Protein AF-A0A482Y7W5-F1 (afdb_monomer_lite)

Sequence (208 aa):
MMVPTILSDLGVLAVVFAGALAVEAARARYGLRLGGVVAVPMVAVLSLTNAWVLSIYLPGVVVLFVATTLMHRLTLLYGRALLSMTLTMAMGYALVVIALGLVLGTELPVTDFQLYFTALFAGAGAYTLYLTSPADRPATVTLSGALFVIILVGCRTLVTPPARGLYADLTPLHILPVAGVLTAAGLTLTRLERRERPLETHRRELGQ

InterPro domains:
  IPR008338 Capsule biosynthesis protein CapC [PF14102] (20-109)

Organism: NCBI:txid392421

Radius of gyration: 18.83 Å; chains: 1; bounding box: 56×41×49 Å

Secondary structure (DSSP, 8-state):
----TTSS-HHHHHHHHHHHHHHHHHHHHH----S-TTHHHHHHHHHHH-THHHHHHHHHHHHHHHHHHHHHHHH---HHHHHHHHHHHHHHHHHHHHHHHHHTT---SS-HHHHHHHHHHHHHHHHHHHHS-TTTHHHHHHHHHHHHHHHHHHHHHHS---TTSTTSS--GGGHHHHHHHHHHHHHHHHHHHHHHHHHHHHHHHTT-

Structure (mmCIF, N/CA/C/O backbone):
data_AF-A0A482Y7W5-F1
#
_entry.id   AF-A0A482Y7W5-F1
#
loop_
_atom_site.group_PDB
_atom_site.id
_atom_site.type_symbol
_atom_site.label_atom_id
_atom_site.label_alt_id
_atom_site.label_comp_id
_atom_site.label_asym_id
_atom_site.label_entity_id
_atom_site.label_seq_id
_atom_site.pdbx_PDB_ins_code
_atom_site.Cartn_x
_atom_site.Cartn_y
_atom_site.Cartn_z
_atom_site.occupancy
_atom_site.B_iso_or_equiv
_atom_site.auth_seq_id
_atom_site.auth_comp_id
_atom_site.auth_asym_id
_atom_site.auth_atom_id
_atom_site.pdbx_PDB_model_num
ATOM 1 N N . MET A 1 1 ? 12.592 4.216 -30.498 1.00 34.69 1 MET A N 1
ATOM 2 C CA . MET A 1 1 ? 11.726 4.533 -29.342 1.00 34.69 1 MET A CA 1
ATOM 3 C C . MET A 1 1 ? 10.626 3.483 -29.274 1.00 34.69 1 MET A C 1
ATOM 5 O O . MET A 1 1 ? 9.676 3.576 -30.036 1.00 34.69 1 MET A O 1
ATOM 9 N N . MET A 1 2 ? 10.786 2.442 -28.451 1.00 35.81 2 MET A N 1
ATOM 10 C CA . MET A 1 2 ? 9.699 1.494 -28.178 1.00 35.81 2 MET A CA 1
ATOM 11 C C . MET A 1 2 ? 8.857 2.069 -27.042 1.00 35.81 2 MET A C 1
ATOM 13 O O . MET A 1 2 ? 9.347 2.227 -25.927 1.00 35.81 2 MET A O 1
ATOM 17 N N . VAL A 1 3 ? 7.618 2.445 -27.347 1.00 45.12 3 VAL A N 1
ATOM 18 C CA . VAL A 1 3 ? 6.630 2.831 -26.337 1.00 45.12 3 VAL A CA 1
ATOM 19 C C . VAL A 1 3 ? 6.320 1.575 -25.514 1.00 45.12 3 VAL A C 1
ATOM 21 O O . VAL A 1 3 ? 5.920 0.577 -26.113 1.00 45.12 3 VAL A O 1
ATOM 24 N N . PRO A 1 4 ? 6.513 1.568 -24.182 1.00 45.50 4 PRO A N 1
ATOM 25 C CA . PRO A 1 4 ? 6.153 0.418 -23.366 1.00 45.50 4 PRO A CA 1
ATOM 26 C C . PRO A 1 4 ? 4.634 0.220 -23.434 1.00 45.50 4 PRO A C 1
ATOM 28 O O . PRO A 1 4 ? 3.852 1.010 -22.909 1.00 45.50 4 PRO A O 1
ATOM 31 N N . THR A 1 5 ? 4.229 -0.844 -24.123 1.00 54.03 5 THR A N 1
ATOM 32 C CA . THR A 1 5 ? 2.856 -1.258 -24.453 1.00 54.03 5 THR A CA 1
ATOM 33 C C . THR A 1 5 ? 2.128 -1.843 -23.235 1.00 54.03 5 THR A C 1
ATOM 35 O O . THR A 1 5 ? 1.439 -2.845 -23.329 1.00 54.03 5 THR A O 1
ATOM 38 N N . ILE A 1 6 ? 2.314 -1.262 -22.049 1.00 51.66 6 ILE A N 1
ATOM 39 C CA . ILE A 1 6 ? 1.726 -1.777 -20.800 1.00 51.66 6 ILE A CA 1
ATOM 40 C C . ILE A 1 6 ? 0.258 -1.326 -20.679 1.00 51.66 6 ILE A C 1
ATOM 42 O O . ILE A 1 6 ? -0.543 -1.978 -20.016 1.00 51.66 6 ILE A O 1
ATOM 46 N N . LEU A 1 7 ? -0.114 -0.221 -21.341 1.00 51.19 7 LEU A N 1
ATOM 47 C CA . LEU A 1 7 ? -1.426 0.416 -21.180 1.00 51.19 7 LEU A CA 1
ATOM 48 C C . LEU A 1 7 ? -2.478 -0.006 -22.222 1.00 51.19 7 LEU A C 1
ATOM 50 O O . LEU A 1 7 ? -3.662 0.230 -22.005 1.00 51.19 7 LEU A O 1
ATOM 54 N N . SER A 1 8 ? -2.076 -0.620 -23.340 1.00 53.81 8 SER A N 1
ATOM 55 C CA . SER A 1 8 ? -2.992 -1.042 -24.416 1.00 53.81 8 SER A CA 1
ATOM 56 C C . SER A 1 8 ? -3.354 -2.526 -24.375 1.00 53.81 8 SER A C 1
ATOM 58 O O . SER A 1 8 ? -4.070 -3.000 -25.254 1.00 53.81 8 SER A O 1
ATOM 60 N N . ASP A 1 9 ? -2.856 -3.267 -23.385 1.00 68.75 9 ASP A N 1
ATOM 61 C CA . ASP A 1 9 ? -3.100 -4.697 -23.295 1.00 68.75 9 ASP A CA 1
ATOM 62 C C . ASP A 1 9 ? -4.349 -4.965 -22.445 1.00 68.75 9 ASP A C 1
ATOM 64 O O . ASP A 1 9 ? -4.330 -4.898 -21.211 1.00 68.75 9 ASP A O 1
ATOM 68 N N . LEU A 1 10 ? -5.467 -5.244 -23.120 1.00 71.25 10 LEU A N 1
ATOM 69 C CA . LEU A 1 10 ? -6.741 -5.654 -22.512 1.00 71.25 10 LEU A CA 1
ATOM 70 C C . LEU A 1 10 ? -6.553 -6.775 -21.475 1.00 71.25 10 LEU A C 1
ATOM 72 O O . LEU A 1 10 ? -7.318 -6.843 -20.513 1.00 71.25 10 LEU A O 1
ATOM 76 N N . GLY A 1 11 ? -5.517 -7.608 -21.630 1.00 70.50 11 GLY A N 1
ATOM 77 C CA . GLY A 1 11 ? -5.152 -8.645 -20.669 1.00 70.50 11 GLY A CA 1
ATOM 78 C C . GLY A 1 11 ? -4.778 -8.100 -19.286 1.00 70.50 11 GLY A C 1
ATOM 79 O O . GLY A 1 11 ? -5.257 -8.619 -18.278 1.00 70.50 11 GLY A O 1
ATOM 80 N N . VAL A 1 12 ? -3.994 -7.019 -19.207 1.00 68.75 12 VAL A N 1
ATOM 81 C CA . VAL A 1 12 ? -3.632 -6.391 -17.920 1.00 68.75 12 VAL A CA 1
ATOM 82 C C . VAL A 1 12 ? -4.861 -5.797 -17.261 1.00 68.75 12 VAL A C 1
ATOM 84 O O . VAL A 1 12 ? -5.076 -5.994 -16.066 1.00 68.75 12 VAL A O 1
ATOM 87 N N . LEU A 1 13 ? -5.691 -5.102 -18.042 1.00 74.19 13 LEU A N 1
ATOM 88 C CA . LEU A 1 13 ? -6.929 -4.533 -17.527 1.00 74.19 13 LEU A CA 1
ATOM 89 C C . LEU A 1 13 ? -7.838 -5.637 -16.979 1.00 74.19 13 LEU A C 1
ATOM 91 O O . LEU A 1 13 ? -8.355 -5.493 -15.875 1.00 74.19 13 LEU A O 1
ATOM 95 N N . ALA A 1 14 ? -7.976 -6.755 -17.695 1.00 77.50 14 ALA A N 1
ATOM 96 C CA . ALA A 1 14 ? -8.762 -7.899 -17.253 1.00 77.50 14 ALA A CA 1
ATOM 97 C C . ALA A 1 14 ? -8.216 -8.518 -15.958 1.00 77.50 14 ALA A C 1
ATOM 99 O O . ALA A 1 14 ? -8.999 -8.790 -15.052 1.00 77.50 14 ALA A O 1
ATOM 100 N N . VAL A 1 15 ? -6.896 -8.690 -15.820 1.00 75.44 15 VAL A N 1
ATOM 101 C CA . VAL A 1 15 ? -6.284 -9.219 -14.585 1.00 75.44 15 VAL A CA 1
ATOM 102 C C . VAL A 1 15 ? -6.448 -8.257 -13.417 1.00 75.44 15 VAL A C 1
ATOM 104 O O . VAL A 1 15 ? -6.788 -8.683 -12.317 1.00 75.44 15 VAL A O 1
ATOM 107 N N . VAL A 1 16 ? -6.251 -6.959 -13.637 1.00 73.00 16 VAL A N 1
ATOM 108 C CA . VAL A 1 16 ? -6.454 -5.933 -12.609 1.00 73.00 16 VAL A CA 1
ATOM 109 C C . VAL A 1 16 ? -7.915 -5.887 -12.176 1.00 73.00 16 VAL A C 1
ATOM 111 O O . VAL A 1 16 ? -8.195 -5.822 -10.981 1.00 73.00 16 VAL A O 1
ATOM 114 N N . PHE A 1 17 ? -8.848 -5.962 -13.126 1.00 79.69 17 PHE A N 1
ATOM 115 C CA . PHE A 1 17 ? -10.280 -5.949 -12.848 1.00 79.69 17 PHE A CA 1
ATOM 116 C C . PHE A 1 17 ? -10.721 -7.226 -12.130 1.00 79.69 17 PHE A C 1
ATOM 118 O O . PHE A 1 17 ? -11.417 -7.153 -11.123 1.00 79.69 17 PHE A O 1
ATOM 125 N N . ALA A 1 18 ? -10.252 -8.394 -12.575 1.00 77.94 18 ALA A N 1
ATOM 126 C CA . ALA A 1 18 ? -10.466 -9.665 -11.890 1.00 77.94 18 ALA A CA 1
ATOM 127 C C . ALA A 1 18 ? -9.858 -9.654 -10.480 1.00 77.94 18 ALA A C 1
ATOM 129 O O . ALA A 1 18 ? -10.485 -10.119 -9.533 1.00 77.94 18 ALA A O 1
ATOM 130 N N . GLY A 1 19 ? -8.674 -9.062 -10.320 1.00 70.25 19 GLY A N 1
ATOM 131 C CA . GLY A 1 19 ? -8.028 -8.842 -9.033 1.00 70.25 19 GLY A CA 1
ATOM 132 C C . GLY A 1 19 ? -8.863 -7.953 -8.117 1.00 70.25 19 GLY A C 1
ATOM 133 O O . GLY A 1 19 ? -9.086 -8.312 -6.966 1.00 70.25 19 GLY A O 1
ATOM 134 N N . ALA A 1 20 ? -9.389 -6.838 -8.629 1.00 73.31 20 ALA A N 1
ATOM 135 C CA . ALA A 1 20 ? -10.281 -5.945 -7.893 1.00 73.31 20 ALA A CA 1
ATOM 136 C C . ALA A 1 20 ? -11.595 -6.640 -7.491 1.00 73.31 20 ALA A C 1
ATOM 138 O O . ALA A 1 20 ? -12.035 -6.510 -6.349 1.00 73.31 20 ALA A O 1
ATOM 139 N N . LEU A 1 21 ? -12.183 -7.440 -8.387 1.00 79.00 21 LEU A N 1
ATOM 140 C CA . LEU A 1 21 ? -13.350 -8.270 -8.080 1.00 79.00 21 LEU A CA 1
ATOM 141 C C . LEU A 1 21 ? -13.031 -9.321 -7.015 1.00 79.00 21 LEU A C 1
ATOM 143 O O . LEU A 1 21 ? -13.846 -9.545 -6.126 1.00 79.00 21 LEU A O 1
ATOM 147 N N . ALA A 1 22 ? -11.843 -9.925 -7.054 1.00 72.19 22 ALA A N 1
ATOM 148 C CA . ALA A 1 22 ? -11.392 -10.848 -6.022 1.00 72.19 22 ALA A CA 1
ATOM 149 C C . ALA A 1 22 ? -11.221 -10.145 -4.665 1.00 72.19 22 ALA A C 1
ATOM 151 O O . ALA A 1 22 ? -11.583 -10.735 -3.645 1.00 72.19 22 ALA A O 1
ATOM 152 N N . VAL A 1 23 ? -10.757 -8.881 -4.632 1.00 68.69 23 VAL A N 1
ATOM 153 C CA . VAL A 1 23 ? -10.769 -8.083 -3.391 1.00 68.69 23 VAL A CA 1
ATOM 154 C C . VAL A 1 23 ? -12.193 -7.961 -2.868 1.00 68.69 23 VAL A C 1
ATOM 156 O O . VAL A 1 23 ? -12.434 -8.218 -1.691 1.00 68.69 23 VAL A O 1
ATOM 159 N N . GLU A 1 24 ? -13.129 -7.539 -3.719 1.00 74.00 24 GLU A N 1
ATOM 160 C CA . GLU A 1 24 ? -14.490 -7.244 -3.276 1.00 74.00 24 GLU A CA 1
ATOM 161 C C . GLU A 1 24 ? -15.225 -8.523 -2.868 1.00 74.00 24 GLU A C 1
ATOM 163 O O . GLU A 1 24 ? -15.939 -8.526 -1.872 1.00 74.00 24 GLU A O 1
ATOM 168 N N . ALA A 1 25 ? -14.980 -9.640 -3.555 1.00 70.94 25 ALA A N 1
ATOM 169 C CA . ALA A 1 25 ? -15.500 -10.950 -3.182 1.00 70.94 25 ALA A CA 1
ATOM 170 C C . ALA A 1 25 ? -14.945 -11.417 -1.828 1.00 70.94 25 ALA A C 1
ATOM 172 O O . ALA A 1 25 ? -15.711 -11.854 -0.969 1.00 70.94 25 ALA A O 1
ATOM 173 N N . ALA A 1 26 ? -13.636 -11.276 -1.593 1.00 66.62 26 ALA A N 1
ATOM 174 C CA . ALA A 1 26 ? -13.028 -11.596 -0.302 1.00 66.62 26 ALA A CA 1
ATOM 175 C C . ALA A 1 26 ? -13.540 -10.667 0.814 1.00 66.62 26 ALA A C 1
ATOM 177 O O . ALA A 1 26 ? -13.827 -11.119 1.922 1.00 66.62 26 ALA A O 1
ATOM 178 N N . ARG A 1 27 ? -13.731 -9.379 0.513 1.00 68.94 27 ARG A N 1
ATOM 179 C CA . ARG A 1 27 ? -14.338 -8.397 1.417 1.00 68.94 27 ARG A CA 1
ATOM 180 C C . ARG A 1 27 ? -15.784 -8.760 1.761 1.00 68.94 27 ARG A C 1
ATOM 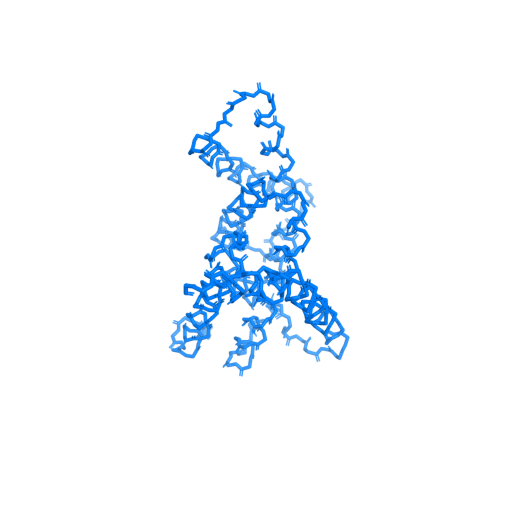182 O O . ARG A 1 27 ? -16.153 -8.708 2.930 1.00 68.94 27 ARG A O 1
ATOM 189 N N . ALA A 1 28 ? -16.588 -9.134 0.768 1.00 65.31 28 ALA A N 1
ATOM 190 C CA . ALA A 1 28 ? -17.983 -9.526 0.946 1.00 65.31 28 ALA A CA 1
ATOM 191 C C . ALA A 1 28 ? -18.119 -10.841 1.727 1.00 65.31 28 ALA A C 1
ATOM 193 O O . ALA A 1 28 ? -19.041 -10.980 2.526 1.00 65.31 28 ALA A O 1
ATOM 194 N N . ARG A 1 29 ? -17.192 -11.786 1.522 1.00 65.81 29 ARG A N 1
ATOM 195 C CA . ARG A 1 29 ? -17.184 -13.096 2.186 1.00 65.81 29 ARG A CA 1
ATOM 196 C C . ARG A 1 29 ? -16.753 -13.012 3.651 1.00 65.81 29 ARG A C 1
ATOM 198 O O . ARG A 1 29 ? -17.443 -13.565 4.493 1.00 65.81 29 ARG A O 1
ATOM 205 N N . TYR A 1 30 ? -15.639 -12.337 3.940 1.00 59.62 30 TYR A N 1
ATOM 206 C CA . TYR A 1 30 ? -14.996 -12.370 5.263 1.00 59.62 30 TYR A CA 1
ATOM 207 C C . TYR A 1 30 ? -15.237 -11.102 6.101 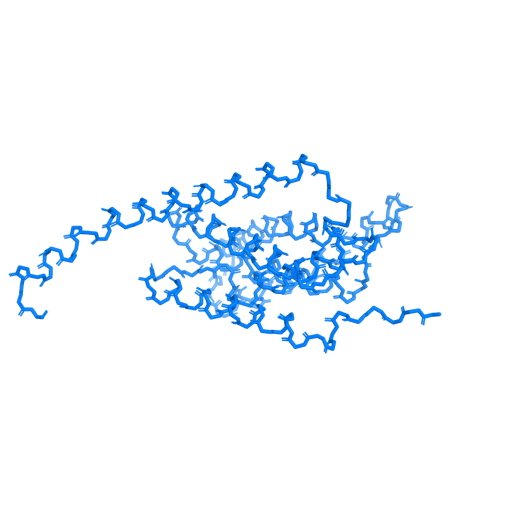1.00 59.62 30 TYR A C 1
ATOM 209 O O . TYR A 1 30 ? -14.721 -10.981 7.208 1.00 59.62 30 TYR A O 1
ATOM 217 N N . GLY A 1 31 ? -15.945 -10.097 5.567 1.00 59.28 31 GLY A N 1
ATOM 218 C CA . GLY A 1 31 ? -16.207 -8.822 6.253 1.00 59.28 31 GLY A CA 1
ATOM 219 C C . GLY A 1 31 ? -14.958 -7.966 6.521 1.00 59.28 31 GLY A C 1
ATOM 220 O O . GLY A 1 31 ? -15.046 -6.908 7.150 1.00 59.28 31 GLY A O 1
ATOM 221 N N . LEU A 1 32 ? -13.788 -8.396 6.039 1.00 60.25 32 LEU A N 1
ATOM 222 C CA . LEU A 1 32 ? -12.512 -7.730 6.262 1.00 60.25 32 LEU A CA 1
ATOM 223 C C . LEU A 1 32 ? -12.381 -6.496 5.366 1.00 60.25 32 LEU A C 1
ATOM 225 O O . LEU A 1 32 ? -12.550 -6.550 4.147 1.00 60.25 32 LEU A O 1
ATOM 229 N N . ARG A 1 33 ? -12.002 -5.367 5.970 1.00 61.84 33 ARG A N 1
ATOM 230 C CA . ARG A 1 33 ? -11.572 -4.167 5.242 1.00 61.84 33 ARG A CA 1
ATOM 231 C C . ARG A 1 33 ? -10.148 -4.388 4.727 1.00 61.84 33 ARG A C 1
ATOM 233 O O . ARG A 1 33 ? -9.185 -3.938 5.337 1.00 61.84 33 ARG A O 1
ATOM 240 N N . LEU A 1 34 ? -10.024 -5.126 3.625 1.00 58.69 34 LEU A N 1
ATOM 241 C CA . LEU A 1 34 ? -8.766 -5.301 2.890 1.00 58.69 34 LEU A CA 1
ATOM 242 C C . LEU A 1 34 ? -8.210 -3.919 2.521 1.00 58.69 34 LEU A C 1
ATOM 244 O O . LEU A 1 34 ? -8.996 -3.049 2.152 1.00 58.69 34 LEU A O 1
ATOM 248 N N . GLY A 1 35 ? -6.900 -3.712 2.706 1.00 53.28 35 GLY A N 1
ATOM 249 C CA . GLY A 1 35 ? -6.190 -2.425 2.832 1.00 53.28 35 GLY A CA 1
ATOM 250 C C . GLY A 1 35 ? -6.311 -1.433 1.664 1.00 53.28 35 GLY A C 1
ATOM 251 O O . GLY A 1 35 ? -5.304 -1.050 1.082 1.00 53.28 35 GLY A O 1
ATOM 252 N N . GLY A 1 36 ? -7.531 -1.005 1.339 1.00 59.41 36 GLY A N 1
ATOM 253 C CA . GLY A 1 36 ? -7.897 -0.239 0.157 1.00 59.41 36 GLY A CA 1
ATOM 254 C C . GLY A 1 36 ? -8.132 -1.151 -1.049 1.00 59.41 36 GLY A C 1
ATOM 255 O O . GLY A 1 36 ? -7.177 -1.622 -1.661 1.00 59.41 36 GLY A O 1
ATOM 256 N N . VAL A 1 37 ? -9.401 -1.334 -1.438 1.00 62.28 37 VAL A N 1
ATOM 257 C CA . VAL A 1 37 ? -9.825 -2.161 -2.593 1.00 62.28 37 VAL A CA 1
ATOM 258 C C . VAL A 1 37 ? -9.083 -1.801 -3.885 1.00 62.28 37 VAL A C 1
ATOM 260 O O . VAL A 1 37 ? -8.780 -2.663 -4.702 1.00 62.28 37 VAL A O 1
ATOM 263 N N . VAL A 1 38 ? -8.723 -0.527 -4.032 1.00 66.69 38 VAL A N 1
ATOM 264 C CA . VAL A 1 38 ? -8.036 0.007 -5.214 1.00 66.69 38 VAL A CA 1
ATOM 265 C C . VAL A 1 38 ? -6.512 0.064 -5.036 1.00 66.69 38 VAL A C 1
ATOM 267 O O . VAL A 1 38 ? -5.777 0.013 -6.018 1.00 66.69 38 VAL A O 1
ATOM 270 N N . ALA A 1 39 ? -6.009 0.132 -3.800 1.00 79.56 39 ALA A N 1
ATOM 271 C CA . ALA A 1 39 ? -4.582 0.322 -3.535 1.00 79.56 39 ALA A CA 1
ATOM 272 C C . ALA A 1 39 ? -3.761 -0.916 -3.920 1.00 79.56 39 ALA A C 1
ATOM 274 O O . ALA A 1 39 ? -2.762 -0.803 -4.623 1.00 79.56 39 ALA A O 1
ATOM 275 N N . VAL A 1 40 ? -4.217 -2.104 -3.521 1.00 81.75 40 VAL A N 1
ATOM 276 C CA . VAL A 1 40 ? -3.531 -3.379 -3.788 1.00 81.75 40 VAL A CA 1
ATOM 277 C C . VAL A 1 40 ? -3.305 -3.640 -5.290 1.00 81.75 40 VAL A C 1
ATOM 279 O O . VAL A 1 40 ? -2.148 -3.832 -5.677 1.00 81.75 40 VAL A O 1
ATOM 282 N N . PRO A 1 41 ? -4.340 -3.615 -6.160 1.00 81.31 41 PRO A N 1
ATOM 283 C CA . PRO A 1 41 ? -4.150 -3.836 -7.595 1.00 81.31 41 PRO A CA 1
ATOM 284 C C . PRO A 1 41 ? -3.258 -2.775 -8.246 1.00 81.31 41 PRO A C 1
ATOM 286 O O . PRO A 1 41 ? -2.412 -3.103 -9.076 1.00 81.31 41 PRO A O 1
ATOM 289 N N . MET A 1 42 ? -3.409 -1.505 -7.863 1.00 85.00 42 MET A N 1
ATOM 290 C CA . MET A 1 42 ? -2.629 -0.422 -8.465 1.00 85.00 42 MET A CA 1
ATOM 291 C C . MET A 1 42 ? -1.158 -0.475 -8.063 1.00 85.00 42 MET A C 1
ATOM 293 O O . MET A 1 42 ? -0.287 -0.328 -8.917 1.00 85.00 42 MET A O 1
ATOM 297 N N . VAL A 1 43 ? -0.858 -0.759 -6.795 1.00 84.94 43 VAL A N 1
ATOM 298 C CA . VAL A 1 43 ? 0.525 -0.931 -6.331 1.00 84.94 43 VAL A CA 1
ATOM 299 C C . VAL A 1 43 ? 1.184 -2.131 -7.015 1.00 84.94 43 VAL A C 1
ATOM 301 O O . VAL A 1 43 ? 2.369 -2.052 -7.331 1.00 84.94 43 VAL A O 1
ATOM 304 N N . ALA A 1 44 ? 0.444 -3.202 -7.324 1.00 84.56 44 ALA A N 1
ATOM 305 C CA . ALA A 1 44 ? 0.965 -4.328 -8.107 1.00 84.56 44 ALA A CA 1
ATOM 306 C C . ALA A 1 44 ? 1.396 -3.904 -9.520 1.00 84.56 44 ALA A C 1
ATOM 308 O O . ALA A 1 44 ? 2.527 -4.175 -9.929 1.00 84.56 44 ALA A O 1
ATOM 309 N N . VAL A 1 45 ? 0.540 -3.176 -10.240 1.00 83.12 45 VAL A N 1
ATOM 310 C CA . VAL A 1 45 ? 0.850 -2.673 -11.590 1.00 83.12 45 VAL A CA 1
ATOM 311 C C . VAL A 1 45 ? 2.016 -1.680 -11.567 1.00 83.12 45 VAL A C 1
ATOM 313 O O . VAL A 1 45 ? 2.933 -1.758 -12.389 1.00 83.12 45 VAL A O 1
ATOM 316 N N . LEU A 1 46 ? 2.026 -0.763 -10.598 1.00 83.62 46 LEU A N 1
ATOM 317 C CA . LEU A 1 46 ? 3.114 0.200 -10.438 1.00 83.62 46 LEU A CA 1
ATOM 318 C C . LEU A 1 46 ? 4.437 -0.498 -10.090 1.00 83.62 46 LEU A C 1
ATOM 320 O O . LEU A 1 46 ? 5.470 -0.132 -10.645 1.00 83.62 46 LEU A O 1
ATOM 324 N N . SER A 1 47 ? 4.402 -1.548 -9.264 1.00 84.62 47 SER A N 1
ATOM 325 C CA . SER A 1 47 ? 5.584 -2.353 -8.923 1.00 84.62 47 SER A CA 1
ATOM 326 C C . SER A 1 47 ? 6.145 -3.102 -10.134 1.00 84.62 47 SER A C 1
ATOM 328 O O . SER A 1 47 ? 7.359 -3.181 -10.306 1.00 84.62 47 SER A O 1
ATOM 330 N N . LEU A 1 48 ? 5.281 -3.603 -11.023 1.00 82.25 48 LEU A N 1
ATOM 331 C CA . LEU A 1 48 ? 5.712 -4.205 -12.290 1.00 82.25 48 LEU A CA 1
ATOM 332 C C . LEU A 1 48 ? 6.3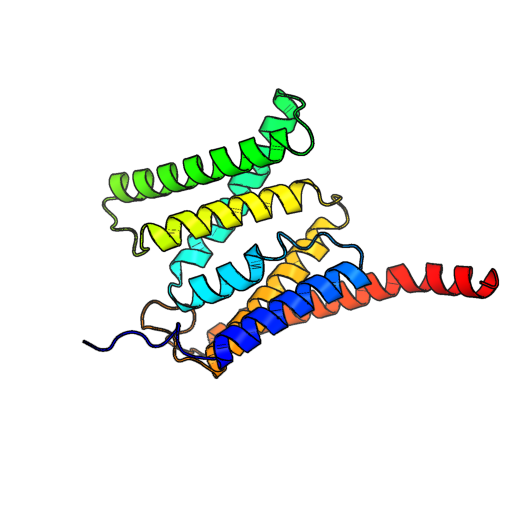74 -3.199 -13.225 1.00 82.25 48 LEU A C 1
ATOM 334 O O . LEU A 1 48 ? 7.242 -3.570 -14.005 1.00 82.25 48 LEU A O 1
ATOM 338 N N . THR A 1 49 ? 5.990 -1.928 -13.141 1.00 81.56 49 THR A N 1
ATOM 339 C CA . THR A 1 49 ? 6.634 -0.867 -13.921 1.00 81.56 49 THR A CA 1
ATOM 340 C C . THR A 1 49 ? 7.960 -0.446 -13.287 1.00 81.56 49 THR A C 1
ATOM 342 O O . THR A 1 49 ? 8.903 -0.090 -13.993 1.00 81.56 49 THR A O 1
ATOM 345 N N . ASN A 1 50 ? 8.035 -0.468 -11.954 1.00 83.12 50 ASN A N 1
ATOM 346 C CA . ASN A 1 50 ? 9.193 -0.014 -11.205 1.00 83.12 50 ASN A CA 1
ATOM 347 C C . ASN A 1 50 ? 9.303 -0.691 -9.829 1.00 83.12 50 ASN A C 1
ATOM 349 O O . ASN A 1 50 ? 8.458 -0.484 -8.959 1.00 83.12 50 ASN A O 1
ATOM 353 N N . ALA A 1 51 ? 10.387 -1.432 -9.597 1.00 86.19 51 ALA A N 1
ATOM 354 C CA . ALA A 1 51 ? 10.633 -2.147 -8.345 1.00 86.19 51 ALA A CA 1
ATOM 355 C C . ALA A 1 51 ? 10.705 -1.226 -7.110 1.00 86.19 51 ALA A C 1
ATOM 357 O O . ALA A 1 51 ? 10.326 -1.629 -6.010 1.00 86.19 51 ALA A O 1
ATOM 358 N N . TRP A 1 52 ? 11.134 0.027 -7.287 1.00 86.25 52 TRP A N 1
ATOM 359 C CA . TRP A 1 52 ? 11.273 0.995 -6.195 1.00 86.25 52 TRP A CA 1
ATOM 360 C C . TRP A 1 52 ? 9.941 1.441 -5.598 1.00 86.25 52 TRP A C 1
ATOM 362 O O . TRP A 1 52 ? 9.903 1.856 -4.441 1.00 86.25 52 TRP A O 1
ATOM 372 N N . VAL A 1 53 ? 8.842 1.299 -6.345 1.00 89.00 53 VAL A N 1
ATOM 373 C CA . VAL A 1 53 ? 7.492 1.581 -5.842 1.00 89.00 53 VAL A CA 1
ATOM 374 C C . VAL A 1 53 ? 7.202 0.753 -4.597 1.00 89.00 53 VAL A C 1
ATOM 376 O O . VAL A 1 53 ? 6.720 1.292 -3.604 1.00 89.00 53 VAL A O 1
ATOM 379 N N . LEU A 1 54 ? 7.541 -0.539 -4.612 1.00 89.44 54 LEU A N 1
ATOM 380 C CA . LEU A 1 54 ? 7.283 -1.420 -3.477 1.00 89.44 54 LEU A CA 1
ATOM 381 C C . LEU A 1 54 ? 8.128 -1.024 -2.258 1.00 89.44 54 LEU A C 1
ATOM 383 O O . LEU A 1 54 ? 7.616 -0.972 -1.137 1.00 89.44 54 LEU A O 1
ATOM 387 N N . SER A 1 55 ? 9.399 -0.689 -2.489 1.00 89.69 55 SER A N 1
ATOM 388 C CA . SER A 1 55 ? 10.340 -0.257 -1.450 1.00 89.69 55 SER A CA 1
ATOM 389 C C . SER A 1 55 ? 9.944 1.059 -0.786 1.00 89.69 55 SER A C 1
ATOM 391 O O . SER A 1 55 ? 10.273 1.262 0.375 1.00 89.69 55 SER A O 1
ATOM 393 N N . ILE A 1 56 ? 9.232 1.942 -1.490 1.00 90.75 56 ILE A N 1
ATOM 394 C CA . ILE A 1 56 ? 8.682 3.187 -0.932 1.00 90.75 56 ILE A CA 1
ATOM 395 C C . ILE A 1 56 ? 7.329 2.916 -0.261 1.00 90.75 56 ILE A C 1
ATOM 397 O O . ILE A 1 56 ? 7.060 3.388 0.841 1.00 90.75 56 ILE A O 1
ATOM 401 N N . TYR A 1 57 ? 6.479 2.103 -0.886 1.00 91.75 57 TYR A N 1
ATOM 402 C CA . TYR A 1 57 ? 5.143 1.794 -0.385 1.00 91.75 57 TYR A CA 1
ATOM 403 C C . TYR A 1 57 ? 5.163 1.145 1.005 1.00 91.75 57 TYR A C 1
ATOM 405 O O . TYR A 1 57 ? 4.458 1.603 1.904 1.00 91.75 57 TYR A O 1
ATOM 413 N N . LEU A 1 58 ? 5.970 0.095 1.200 1.00 92.00 58 LEU A N 1
ATOM 414 C CA . LEU A 1 58 ? 6.011 -0.667 2.455 1.00 92.00 58 LEU A CA 1
ATOM 415 C C . LEU A 1 58 ? 6.347 0.197 3.687 1.00 92.00 58 LEU A C 1
ATOM 417 O O . LEU A 1 58 ? 5.547 0.207 4.628 1.00 92.00 58 LEU A O 1
ATOM 421 N N . PRO A 1 59 ? 7.464 0.952 3.718 1.00 94.06 59 PRO A N 1
ATOM 422 C CA . PRO A 1 59 ? 7.739 1.857 4.827 1.00 94.06 59 PRO A CA 1
ATOM 423 C C . PRO A 1 59 ? 6.726 3.003 4.887 1.00 94.06 59 PRO A C 1
ATOM 425 O O . PRO A 1 59 ? 6.357 3.410 5.986 1.00 94.06 59 PRO A O 1
ATOM 428 N N . GLY A 1 60 ? 6.219 3.482 3.745 1.00 93.69 60 GLY A N 1
ATOM 429 C CA . GLY A 1 60 ? 5.179 4.509 3.694 1.00 93.69 60 GLY A CA 1
ATOM 430 C C . GLY A 1 60 ? 3.919 4.112 4.463 1.00 93.69 60 GLY A C 1
ATOM 431 O O . GLY A 1 60 ? 3.444 4.884 5.293 1.00 93.69 60 GLY A O 1
ATOM 432 N N . VAL A 1 61 ? 3.416 2.887 4.270 1.00 93.06 61 VAL A N 1
ATOM 433 C CA . VAL A 1 61 ? 2.251 2.372 5.013 1.00 93.06 61 VAL A CA 1
ATOM 434 C C . VAL A 1 61 ? 2.524 2.360 6.515 1.00 93.06 61 VAL A C 1
ATOM 436 O O . VAL A 1 61 ? 1.669 2.780 7.292 1.00 93.06 61 VAL A O 1
ATOM 439 N N . VAL A 1 62 ? 3.710 1.916 6.940 1.00 94.56 62 VAL A N 1
ATOM 440 C CA . VAL A 1 62 ? 4.076 1.849 8.365 1.00 94.56 62 VAL A CA 1
ATOM 441 C C . VAL A 1 62 ? 4.160 3.247 8.978 1.00 94.56 62 VAL A C 1
ATOM 443 O O . VAL A 1 62 ? 3.525 3.509 10.001 1.00 94.56 62 VAL A O 1
ATOM 446 N N . VAL A 1 63 ? 4.893 4.162 8.339 1.00 96.62 63 VAL A N 1
ATOM 447 C CA . VAL A 1 63 ? 5.064 5.547 8.803 1.00 96.62 63 VAL A CA 1
ATOM 448 C C . VAL A 1 63 ? 3.716 6.255 8.882 1.00 96.62 63 VAL A C 1
ATOM 450 O O . VAL A 1 63 ? 3.389 6.850 9.909 1.00 96.62 63 VAL A O 1
ATOM 453 N N . LEU A 1 64 ? 2.893 6.146 7.838 1.00 96.56 64 LEU A N 1
ATOM 454 C CA . LEU A 1 64 ? 1.584 6.792 7.786 1.00 96.56 64 LEU A CA 1
ATOM 455 C C . LEU A 1 64 ? 0.584 6.156 8.751 1.00 96.56 64 LEU A C 1
ATOM 457 O O . LEU A 1 64 ? -0.265 6.862 9.292 1.00 96.56 64 LEU A O 1
ATOM 461 N N . PHE A 1 65 ? 0.689 4.856 9.030 1.00 94.62 65 PHE A N 1
ATOM 462 C CA . PHE A 1 65 ? -0.130 4.194 10.044 1.00 94.62 65 PHE A CA 1
ATOM 463 C C . PHE A 1 65 ? 0.194 4.721 11.445 1.00 94.62 65 PHE A C 1
ATOM 465 O O . PHE A 1 65 ? -0.716 5.050 12.212 1.00 94.62 65 PHE A O 1
ATOM 472 N N . VAL A 1 66 ? 1.483 4.855 11.769 1.00 96.19 66 VAL A N 1
ATOM 473 C CA . VAL A 1 66 ? 1.932 5.440 13.040 1.00 96.19 66 VAL A CA 1
ATOM 474 C C . VAL A 1 66 ? 1.505 6.904 13.131 1.00 96.19 66 VAL A C 1
ATOM 476 O O . VAL A 1 66 ? 0.906 7.293 14.132 1.00 96.19 66 VAL A O 1
ATOM 479 N N . ALA A 1 67 ? 1.719 7.692 12.075 1.00 95.31 67 ALA A N 1
ATOM 480 C CA . ALA A 1 67 ? 1.325 9.099 12.022 1.00 95.31 67 ALA A CA 1
ATOM 481 C C . ALA A 1 67 ? -0.194 9.281 12.173 1.00 95.31 67 ALA A C 1
ATOM 483 O O . ALA A 1 67 ? -0.638 10.123 12.948 1.00 95.31 67 ALA A O 1
ATOM 484 N N . THR A 1 68 ? -0.997 8.442 11.513 1.00 94.62 68 THR A N 1
ATOM 485 C CA . THR A 1 68 ? -2.464 8.445 11.641 1.00 94.62 68 THR A CA 1
ATOM 486 C C . THR A 1 68 ? -2.896 8.071 13.054 1.00 94.62 68 THR A C 1
ATOM 488 O O . THR A 1 68 ? -3.763 8.724 13.631 1.00 94.62 68 THR A O 1
ATOM 491 N N . THR A 1 69 ? -2.263 7.056 13.647 1.00 93.44 69 THR A N 1
ATOM 492 C CA . THR A 1 69 ? -2.545 6.635 15.026 1.00 93.44 69 THR A CA 1
ATOM 493 C C . THR A 1 69 ? -2.219 7.748 16.018 1.00 93.44 69 THR A C 1
ATOM 495 O O . THR A 1 69 ? -3.003 8.008 16.931 1.00 93.44 69 THR A O 1
ATOM 498 N N . LEU A 1 70 ? -1.082 8.419 15.836 1.00 94.69 70 LEU A N 1
ATOM 499 C CA . LEU A 1 70 ? -0.669 9.543 16.665 1.00 94.69 70 LEU A CA 1
ATOM 500 C C . LEU A 1 70 ? -1.626 10.723 16.495 1.00 94.69 70 LEU A C 1
ATOM 502 O O . LEU A 1 70 ? -2.123 11.250 17.484 1.00 94.69 70 LEU A O 1
ATOM 506 N N . MET A 1 71 ? -1.945 11.088 15.254 1.00 94.44 71 MET A N 1
ATOM 507 C CA . MET A 1 71 ? -2.851 12.190 14.946 1.00 94.44 71 MET A CA 1
ATOM 508 C C . MET A 1 71 ? -4.223 11.963 15.564 1.00 94.44 71 MET A C 1
ATOM 510 O O . MET A 1 71 ? -4.757 12.853 16.220 1.00 94.44 71 MET A O 1
ATOM 514 N N . HIS A 1 72 ? -4.760 10.753 15.437 1.00 93.31 72 HIS A N 1
ATOM 515 C CA . HIS A 1 72 ? -5.999 10.383 16.096 1.00 93.31 72 HIS A CA 1
ATOM 516 C C . HIS A 1 72 ? -5.920 10.554 17.621 1.00 93.31 72 HIS A C 1
ATOM 518 O O . HIS A 1 72 ? -6.807 11.159 18.215 1.00 93.31 72 HIS A O 1
ATOM 524 N N . ARG A 1 73 ? -4.849 10.064 18.259 1.00 92.12 73 ARG A N 1
ATOM 525 C CA . ARG A 1 73 ? -4.673 10.179 19.716 1.00 92.12 73 ARG A CA 1
ATOM 526 C C . ARG A 1 73 ? -4.528 11.626 20.187 1.00 92.12 73 ARG A C 1
ATOM 528 O O . ARG A 1 73 ? -4.983 11.937 21.279 1.00 92.12 73 ARG A O 1
ATOM 535 N N . LEU A 1 74 ? -3.901 12.485 19.386 1.00 93.06 74 LEU A N 1
ATOM 536 C CA . LEU A 1 74 ? -3.660 13.886 19.738 1.00 93.06 74 LEU A CA 1
ATOM 537 C C . LEU A 1 74 ? -4.864 14.792 19.463 1.00 93.06 74 LEU A C 1
ATOM 539 O O . LEU A 1 74 ? -5.099 15.732 20.212 1.00 93.06 74 LEU A O 1
ATOM 543 N N . THR A 1 75 ? -5.615 14.533 18.392 1.00 91.50 75 THR A N 1
ATOM 544 C CA . THR A 1 75 ? -6.679 15.440 17.920 1.00 91.50 75 THR A CA 1
ATOM 545 C C . THR A 1 75 ? -8.088 14.901 18.118 1.00 91.50 75 THR A C 1
ATOM 547 O O . THR A 1 75 ? -9.046 15.644 17.926 1.00 91.50 75 THR A O 1
ATOM 550 N N . LEU A 1 76 ? -8.235 13.619 18.471 1.00 89.88 76 LEU A N 1
ATOM 551 C CA . LEU A 1 76 ? -9.522 12.923 18.555 1.00 89.88 76 LEU A CA 1
ATOM 552 C C . LEU A 1 76 ? -10.364 13.085 17.277 1.00 89.88 76 LEU A C 1
ATOM 554 O O . LEU A 1 76 ? -11.591 13.078 17.321 1.00 89.88 76 LEU A O 1
ATOM 558 N N . LEU A 1 77 ? -9.715 13.234 16.118 1.00 88.88 77 LEU A N 1
ATOM 559 C CA . LEU A 1 77 ? -10.400 13.249 14.833 1.00 88.88 77 LEU A CA 1
ATOM 560 C C . LEU A 1 77 ? -10.831 11.827 14.465 1.00 88.88 77 LEU A C 1
ATOM 562 O O . LEU A 1 77 ? -10.052 10.872 14.547 1.00 88.88 77 LEU A O 1
ATOM 566 N N . TYR A 1 78 ? -12.079 11.705 14.017 1.00 89.12 78 TYR A N 1
ATOM 567 C CA . TYR A 1 78 ? -12.691 10.441 13.617 1.00 89.12 78 TYR A CA 1
ATOM 568 C C . TYR A 1 78 ? -13.177 10.490 12.170 1.00 89.12 78 TYR A C 1
ATOM 570 O O . TYR A 1 78 ? -13.384 11.551 11.573 1.00 89.12 78 TYR A O 1
ATOM 578 N N . GLY A 1 79 ? -13.394 9.302 11.607 1.00 86.88 79 GLY A N 1
ATOM 579 C CA . GLY A 1 79 ? -14.070 9.139 10.327 1.00 86.88 79 GLY A CA 1
ATOM 580 C C . GLY A 1 79 ? -13.380 9.894 9.190 1.00 86.88 79 GLY A C 1
ATOM 581 O O . GLY A 1 79 ? -12.189 9.699 8.939 1.00 86.88 79 GLY A O 1
ATOM 582 N N . ARG A 1 80 ? -14.142 10.742 8.487 1.00 87.12 80 ARG A N 1
ATOM 583 C CA . ARG A 1 80 ? -13.714 11.396 7.237 1.00 87.12 80 ARG A CA 1
ATOM 584 C C . ARG A 1 80 ? -12.620 12.446 7.430 1.00 87.12 80 ARG A C 1
ATOM 586 O O . ARG A 1 80 ? -11.769 12.570 6.558 1.00 87.12 80 ARG A O 1
ATOM 593 N N . ALA A 1 81 ? -12.615 13.159 8.555 1.00 91.81 81 ALA A N 1
ATOM 594 C CA . ALA A 1 81 ? -11.583 14.159 8.832 1.00 91.81 81 ALA A CA 1
ATOM 595 C C . ALA A 1 81 ? -10.206 13.503 9.021 1.00 91.81 81 ALA A C 1
ATOM 597 O O . ALA A 1 81 ? -9.191 14.002 8.535 1.00 91.81 81 ALA A O 1
ATOM 598 N N . LEU A 1 82 ? -10.183 12.330 9.662 1.00 92.12 82 LEU A N 1
ATOM 599 C CA . LEU A 1 82 ? -8.959 11.550 9.803 1.00 92.12 82 LEU A CA 1
ATOM 600 C C . LEU A 1 82 ? -8.461 11.050 8.438 1.00 92.12 82 LEU A C 1
ATOM 602 O O . LEU A 1 82 ? -7.268 11.126 8.178 1.00 92.12 82 LEU A O 1
ATOM 606 N N . LEU A 1 83 ? -9.365 10.636 7.538 1.00 91.25 83 LEU A N 1
ATOM 607 C CA . LEU A 1 83 ? -8.999 10.223 6.177 1.00 91.25 83 LEU A CA 1
ATOM 608 C C . LEU A 1 83 ? -8.317 11.357 5.399 1.00 91.25 83 LEU A C 1
ATOM 610 O O . LEU A 1 83 ? -7.255 11.135 4.820 1.00 91.25 83 LEU A O 1
ATOM 614 N N . SER A 1 84 ? -8.897 12.564 5.386 1.00 94.06 84 SER A N 1
ATOM 615 C CA . SER A 1 84 ? -8.272 13.699 4.695 1.00 94.06 84 SER A CA 1
ATOM 616 C C . SER A 1 84 ? -6.912 14.033 5.294 1.00 94.06 84 SER A C 1
ATOM 618 O O . SER A 1 84 ? -5.973 14.289 4.550 1.00 94.06 84 SER A O 1
ATOM 620 N N . MET A 1 85 ? -6.776 13.958 6.622 1.00 94.94 85 MET A N 1
ATOM 621 C CA . MET A 1 85 ? -5.502 14.230 7.283 1.00 94.94 85 MET A CA 1
ATOM 622 C C . MET A 1 85 ? -4.441 13.185 6.929 1.00 94.94 85 MET A C 1
ATOM 624 O O . MET A 1 85 ? -3.315 13.551 6.603 1.00 94.94 85 MET A O 1
ATOM 628 N N . THR A 1 86 ? -4.797 11.897 6.913 1.00 94.81 86 THR A N 1
ATOM 629 C CA . THR A 1 86 ? -3.890 10.825 6.485 1.00 94.81 86 THR A CA 1
ATOM 630 C C . THR A 1 86 ? -3.460 10.996 5.028 1.00 94.81 86 THR A C 1
ATOM 632 O O . THR A 1 86 ? -2.290 10.790 4.716 1.00 94.81 86 THR A O 1
ATOM 635 N N . LEU A 1 87 ? -4.363 11.408 4.133 1.00 94.75 87 LEU A N 1
ATOM 636 C CA . LEU A 1 87 ? -4.022 11.672 2.730 1.00 94.75 87 LEU A CA 1
ATOM 637 C C . LEU A 1 87 ? -3.116 12.904 2.579 1.00 94.75 87 LEU A C 1
ATOM 639 O O . LEU A 1 87 ? -2.158 12.865 1.810 1.00 94.75 87 LEU A O 1
ATOM 643 N N . THR A 1 88 ? -3.346 13.965 3.353 1.00 96.38 88 THR A N 1
ATOM 644 C CA . THR A 1 88 ? -2.441 15.124 3.397 1.00 96.38 88 THR A CA 1
ATOM 645 C C . THR A 1 88 ? -1.057 14.725 3.914 1.00 96.38 88 THR A C 1
ATOM 647 O O . THR A 1 88 ? -0.044 15.087 3.320 1.00 96.38 88 THR A O 1
ATOM 650 N N . MET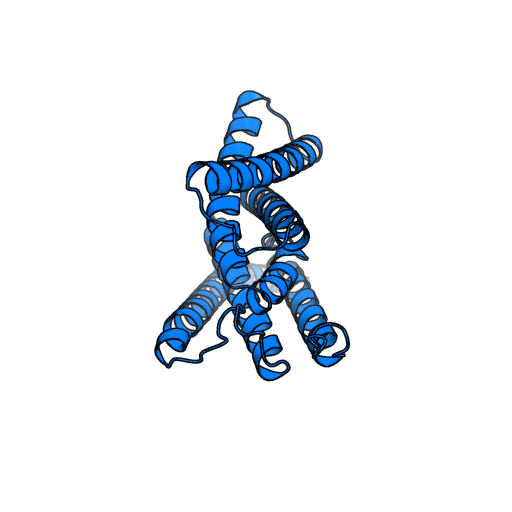 A 1 89 ? -0.990 13.917 4.977 1.00 96.88 89 MET A N 1
ATOM 651 C CA . MET A 1 89 ? 0.272 13.363 5.479 1.00 96.88 89 MET A CA 1
ATOM 652 C C . MET A 1 89 ? 0.962 12.469 4.456 1.00 96.88 89 MET A C 1
ATOM 654 O O . MET A 1 89 ? 2.184 12.476 4.384 1.00 96.88 89 MET A O 1
ATOM 658 N N . ALA A 1 90 ? 0.205 11.723 3.653 1.00 96.75 90 ALA A N 1
ATOM 659 C CA . ALA A 1 90 ? 0.756 10.915 2.577 1.00 96.75 90 ALA A CA 1
ATOM 660 C C . ALA A 1 90 ? 1.469 11.782 1.531 1.00 96.75 90 ALA A C 1
ATOM 662 O O . ALA A 1 90 ? 2.575 11.455 1.111 1.00 96.75 90 ALA A O 1
ATOM 663 N N . MET A 1 91 ? 0.897 12.934 1.177 1.00 96.69 91 MET A N 1
ATOM 664 C CA . MET A 1 91 ? 1.587 13.902 0.317 1.00 96.69 91 MET A CA 1
ATOM 665 C C . MET A 1 91 ? 2.833 14.484 1.000 1.00 96.69 91 MET A C 1
ATOM 667 O O . MET A 1 91 ? 3.877 14.618 0.367 1.00 96.69 91 MET A O 1
ATOM 671 N N . GLY A 1 92 ? 2.769 14.743 2.310 1.00 96.56 92 GLY A N 1
ATOM 672 C CA . GLY A 1 92 ? 3.945 15.112 3.106 1.00 96.56 92 GLY A CA 1
ATOM 673 C C . GLY A 1 92 ? 5.037 14.035 3.094 1.00 96.56 92 GLY A C 1
ATOM 674 O O . GLY A 1 92 ? 6.214 14.351 2.956 1.00 96.56 92 GLY A O 1
ATOM 675 N N . TYR A 1 93 ? 4.659 12.759 3.160 1.00 96.12 93 TYR A N 1
ATOM 676 C CA . TYR A 1 93 ? 5.581 11.633 3.038 1.00 96.12 93 TYR A CA 1
ATOM 677 C C . TYR A 1 93 ? 6.276 11.615 1.670 1.00 96.12 93 TYR A C 1
ATOM 679 O O . TYR A 1 93 ? 7.493 11.452 1.622 1.00 96.12 93 TYR A O 1
ATOM 687 N N . ALA A 1 94 ? 5.551 11.862 0.572 1.00 94.88 94 ALA A N 1
ATOM 688 C CA . ALA A 1 94 ? 6.163 11.987 -0.753 1.00 94.88 94 ALA A CA 1
ATOM 689 C C . ALA A 1 94 ? 7.222 13.103 -0.790 1.00 94.88 94 ALA A C 1
ATOM 691 O O . ALA A 1 94 ? 8.323 12.885 -1.290 1.00 94.88 94 ALA A O 1
ATOM 692 N N . LEU A 1 95 ? 6.927 14.265 -0.195 1.00 94.56 95 LEU A N 1
ATOM 693 C CA . LEU A 1 95 ? 7.885 15.371 -0.089 1.00 94.56 95 LEU A CA 1
ATOM 694 C C . LEU A 1 95 ? 9.126 14.992 0.728 1.00 94.56 95 LEU A C 1
ATOM 696 O O . LEU A 1 95 ? 10.238 15.329 0.332 1.00 94.56 95 LEU A O 1
ATOM 700 N N . VAL A 1 96 ? 8.957 14.262 1.834 1.00 94.56 96 VAL A N 1
ATOM 701 C CA . VAL A 1 96 ? 10.082 13.766 2.642 1.00 94.56 96 VAL A CA 1
ATOM 702 C C . VAL A 1 96 ? 10.948 12.792 1.844 1.00 94.56 96 VAL A C 1
ATOM 704 O O . VAL A 1 96 ? 12.170 12.878 1.918 1.00 94.56 96 VAL A O 1
ATOM 707 N N . VAL A 1 97 ? 10.347 11.901 1.051 1.00 92.69 97 VAL A N 1
ATOM 708 C CA . VAL A 1 97 ? 11.094 10.977 0.181 1.00 92.69 97 VAL A CA 1
ATOM 709 C C . VAL A 1 97 ? 11.910 11.749 -0.859 1.00 92.69 97 VAL A C 1
ATOM 711 O O . VAL A 1 97 ? 13.095 11.465 -1.018 1.00 92.69 97 VAL A O 1
ATOM 714 N N . ILE A 1 98 ? 11.318 12.759 -1.508 1.00 92.19 98 ILE A N 1
ATOM 715 C CA . ILE A 1 98 ? 12.020 13.634 -2.465 1.00 92.19 98 ILE A CA 1
ATOM 716 C C . ILE A 1 98 ? 13.188 14.353 -1.785 1.00 92.19 98 ILE A C 1
ATOM 718 O O . ILE A 1 98 ? 14.313 14.321 -2.283 1.00 92.19 98 ILE A O 1
ATOM 722 N N . ALA A 1 99 ? 12.938 14.968 -0.627 1.00 91.94 99 ALA A N 1
ATOM 723 C CA . ALA A 1 99 ? 13.961 15.681 0.131 1.00 91.94 99 ALA A CA 1
ATOM 724 C C . ALA A 1 99 ? 15.108 14.751 0.553 1.00 91.94 99 ALA A C 1
ATOM 726 O O . ALA A 1 99 ? 16.272 15.130 0.464 1.00 91.94 99 ALA A O 1
ATOM 727 N N . LEU A 1 100 ? 14.795 13.520 0.964 1.00 90.56 100 LEU A N 1
ATOM 728 C CA . LEU A 1 100 ? 15.793 12.523 1.335 1.00 90.56 100 LEU A CA 1
ATOM 729 C C . LEU A 1 100 ? 16.666 12.119 0.139 1.00 90.56 100 LEU A C 1
ATOM 731 O O . LEU A 1 100 ? 17.884 12.048 0.286 1.00 90.56 100 LEU A O 1
ATOM 735 N N . GLY A 1 101 ? 16.068 11.909 -1.039 1.00 88.44 101 GLY A N 1
ATOM 736 C CA . GLY A 1 101 ? 16.812 11.644 -2.276 1.00 88.44 101 GLY A CA 1
ATOM 737 C C . GLY A 1 101 ? 17.787 12.775 -2.612 1.00 88.44 101 GLY A C 1
ATOM 738 O O . GLY A 1 101 ? 18.964 12.518 -2.866 1.00 88.44 101 GLY A O 1
ATOM 739 N N . LEU A 1 102 ? 17.325 14.027 -2.492 1.00 88.50 102 LEU A N 1
ATOM 740 C CA . LEU A 1 1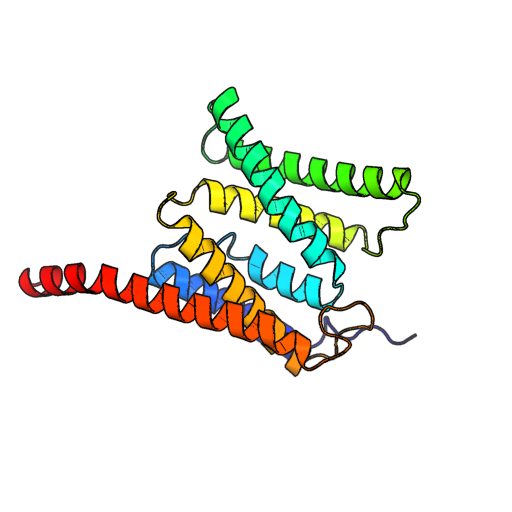02 ? 18.144 15.221 -2.714 1.00 88.50 102 LEU A CA 1
ATOM 741 C C . LEU A 1 102 ? 19.325 15.309 -1.732 1.00 88.50 102 LEU A C 1
ATOM 743 O O . LEU A 1 102 ? 20.452 15.551 -2.153 1.00 88.50 102 LEU A O 1
ATOM 747 N N . VAL A 1 103 ? 19.085 15.083 -0.436 1.00 91.62 103 VAL A N 1
ATOM 748 C CA . VAL A 1 103 ? 20.127 15.131 0.609 1.00 91.62 103 VAL A CA 1
ATOM 749 C C . VAL A 1 103 ? 21.163 14.022 0.426 1.00 91.62 103 VAL A C 1
ATOM 751 O O . VAL A 1 103 ? 22.352 14.249 0.627 1.00 91.62 103 VAL A O 1
ATOM 754 N N . LEU A 1 104 ? 20.725 12.827 0.028 1.00 89.19 104 LEU A N 1
ATOM 755 C CA . LEU A 1 104 ? 21.609 11.691 -0.233 1.00 89.19 104 LEU A CA 1
ATOM 756 C C . LEU A 1 104 ? 22.341 11.797 -1.581 1.00 89.19 104 LEU A C 1
ATOM 758 O O . LEU A 1 104 ? 23.156 10.929 -1.886 1.00 89.19 104 LEU A O 1
ATOM 762 N N . GLY A 1 105 ? 22.045 12.813 -2.402 1.00 85.12 105 GLY A N 1
ATOM 763 C CA . GLY A 1 105 ? 22.588 12.943 -3.756 1.00 85.12 105 GLY A CA 1
ATOM 764 C C . GLY A 1 105 ? 22.194 11.782 -4.673 1.00 85.12 105 GLY A C 1
ATOM 765 O O . GLY A 1 105 ? 22.913 11.472 -5.619 1.00 85.12 105 GLY A O 1
ATOM 766 N N . THR A 1 106 ? 21.079 11.109 -4.374 1.00 82.19 106 THR A N 1
ATOM 767 C CA . THR A 1 106 ? 20.591 9.966 -5.148 1.00 82.19 106 THR A CA 1
ATOM 768 C C . THR A 1 106 ? 19.407 10.399 -5.996 1.00 82.19 106 THR A C 1
ATOM 770 O O . THR A 1 106 ? 18.398 10.888 -5.487 1.00 82.19 106 THR A O 1
ATOM 773 N N . GLU A 1 107 ? 19.515 10.207 -7.309 1.00 78.06 107 GLU A N 1
ATOM 774 C CA . GLU A 1 107 ? 18.354 10.330 -8.182 1.00 78.06 107 GLU A CA 1
ATOM 775 C C . GLU A 1 107 ? 17.384 9.201 -7.839 1.00 78.06 107 GLU A C 1
ATOM 777 O O . GLU A 1 107 ? 17.702 8.022 -8.013 1.00 78.06 107 GLU A O 1
ATOM 782 N N . LEU A 1 108 ? 16.204 9.556 -7.323 1.00 79.25 108 LEU A N 1
ATOM 783 C CA . LEU A 1 108 ? 15.140 8.589 -7.090 1.00 79.25 108 LEU A CA 1
ATOM 784 C C . LEU A 1 108 ? 14.769 7.979 -8.444 1.00 79.25 108 LEU A C 1
ATOM 786 O O . LEU A 1 108 ? 14.298 8.694 -9.329 1.00 79.25 108 LEU A O 1
ATOM 790 N N . PRO A 1 109 ? 14.933 6.663 -8.635 1.00 82.38 109 PRO A N 1
ATOM 791 C CA . PRO A 1 109 ? 14.669 6.023 -9.917 1.00 82.38 109 PRO A CA 1
ATOM 792 C C . PRO A 1 109 ? 13.163 5.793 -10.115 1.00 82.38 109 PRO A C 1
ATOM 794 O O . PRO A 1 109 ? 12.757 4.737 -10.589 1.00 82.38 109 PRO A O 1
ATOM 797 N N . VAL A 1 110 ? 12.326 6.759 -9.729 1.00 83.56 110 VAL A N 1
ATOM 798 C CA . VAL A 1 110 ? 10.859 6.724 -9.709 1.00 83.56 110 VAL A CA 1
ATOM 799 C C . VAL A 1 110 ? 10.344 8.010 -10.334 1.00 83.56 110 VAL A C 1
ATOM 801 O O . VAL A 1 110 ? 10.879 9.078 -10.063 1.00 83.56 110 VAL A O 1
ATOM 804 N N . THR A 1 111 ? 9.321 7.925 -11.183 1.00 87.19 111 THR A N 1
ATOM 805 C CA . THR A 1 111 ? 8.724 9.139 -11.758 1.00 87.19 111 THR A CA 1
ATOM 806 C C . THR A 1 111 ? 7.865 9.865 -10.724 1.00 87.19 111 THR A C 1
ATOM 808 O O . THR A 1 111 ? 7.277 9.228 -9.848 1.00 87.19 111 THR A O 1
ATOM 811 N N . ASP A 1 112 ? 7.712 11.184 -10.864 1.00 87.38 112 ASP A N 1
ATOM 812 C CA . ASP A 1 112 ? 6.876 11.996 -9.962 1.00 87.38 112 ASP A CA 1
ATOM 813 C C . ASP A 1 112 ? 5.440 11.463 -9.871 1.00 87.38 112 ASP A C 1
ATOM 815 O O . ASP A 1 112 ? 4.850 11.380 -8.794 1.00 87.38 112 ASP A O 1
ATOM 819 N N . PHE A 1 113 ? 4.901 11.007 -11.006 1.00 88.38 113 PHE A N 1
ATOM 820 C CA . PHE A 1 113 ? 3.596 10.356 -11.079 1.00 88.38 113 PHE A CA 1
ATOM 821 C C . PHE A 1 113 ? 3.548 9.063 -10.252 1.00 88.38 113 PHE A C 1
ATOM 823 O O . PHE A 1 113 ? 2.633 8.867 -9.453 1.00 88.38 113 PHE A O 1
ATOM 830 N N . GLN A 1 114 ? 4.537 8.176 -10.411 1.00 89.31 114 GLN A N 1
ATOM 831 C CA . GLN A 1 114 ? 4.609 6.933 -9.640 1.00 89.31 114 GLN A CA 1
ATOM 832 C C . GLN A 1 114 ? 4.714 7.223 -8.144 1.00 89.31 114 GLN A C 1
ATOM 834 O O . GLN A 1 114 ? 4.019 6.586 -7.354 1.00 89.31 114 GLN A O 1
ATOM 839 N N . LEU A 1 115 ? 5.535 8.198 -7.752 1.00 92.25 115 LEU A N 1
ATOM 840 C CA . LEU A 1 115 ? 5.713 8.569 -6.355 1.00 92.25 115 LEU A CA 1
ATOM 841 C C . LEU A 1 115 ? 4.421 9.123 -5.743 1.00 92.25 115 LEU A C 1
ATOM 843 O O . LEU A 1 115 ? 4.036 8.698 -4.653 1.00 92.25 115 LEU A O 1
ATOM 847 N N . TYR A 1 116 ? 3.720 9.998 -6.468 1.00 92.88 116 TYR A N 1
ATOM 848 C CA . TYR A 1 116 ? 2.434 10.553 -6.049 1.00 92.88 116 TYR A CA 1
ATOM 849 C C . TYR A 1 116 ? 1.415 9.452 -5.727 1.00 92.88 116 TYR A C 1
ATOM 851 O O . TYR A 1 116 ? 0.877 9.400 -4.618 1.00 92.88 116 TYR A O 1
ATOM 859 N N . PHE A 1 117 ? 1.190 8.523 -6.663 1.00 92.69 117 PHE A N 1
ATOM 860 C CA . PHE A 1 117 ? 0.236 7.430 -6.458 1.00 92.69 117 PHE A CA 1
ATOM 861 C C . PHE A 1 117 ? 0.701 6.444 -5.388 1.00 92.69 117 PHE A C 1
ATOM 863 O O . PHE A 1 117 ? -0.111 5.982 -4.590 1.00 92.69 117 PHE A O 1
ATOM 870 N N . THR A 1 118 ? 2.000 6.157 -5.318 1.00 93.19 118 THR A N 1
ATOM 871 C CA . THR A 1 118 ? 2.568 5.276 -4.288 1.00 93.19 118 THR A CA 1
ATOM 872 C C . THR A 1 118 ? 2.300 5.824 -2.892 1.00 93.19 118 THR A C 1
ATOM 874 O O . THR A 1 118 ? 1.816 5.096 -2.025 1.00 93.19 118 THR A O 1
ATOM 877 N N . ALA A 1 119 ? 2.551 7.116 -2.684 1.00 94.88 119 ALA A N 1
ATOM 878 C CA . ALA A 1 119 ? 2.276 7.775 -1.419 1.00 94.88 119 ALA A CA 1
ATOM 879 C C . ALA A 1 119 ? 0.771 7.802 -1.117 1.00 94.88 119 ALA A C 1
ATOM 881 O O . ALA A 1 119 ? 0.359 7.425 -0.020 1.00 94.88 119 ALA A O 1
ATOM 882 N N . LEU A 1 120 ? -0.062 8.159 -2.101 1.00 94.19 120 LEU A N 1
ATOM 883 C CA . LEU A 1 120 ? -1.520 8.179 -1.958 1.00 94.19 120 LEU A CA 1
ATOM 884 C C . LEU A 1 120 ? -2.072 6.813 -1.518 1.00 94.19 120 LEU A C 1
ATOM 886 O O . LEU A 1 120 ? -2.846 6.729 -0.560 1.00 94.19 120 LEU A O 1
ATOM 890 N N . PHE A 1 121 ? -1.644 5.734 -2.179 1.00 93.44 121 PHE A N 1
ATOM 891 C CA . PHE A 1 121 ? -2.050 4.374 -1.837 1.00 93.44 121 PHE A CA 1
ATOM 892 C C . PHE A 1 121 ? -1.484 3.918 -0.496 1.00 93.44 121 PHE A C 1
ATOM 894 O O . PHE A 1 121 ? -2.197 3.248 0.248 1.00 93.44 121 PHE A O 1
ATOM 901 N N . ALA A 1 122 ? -0.260 4.319 -0.140 1.00 93.38 122 ALA A N 1
ATOM 902 C CA . ALA A 1 122 ? 0.290 4.054 1.186 1.00 93.38 122 ALA A CA 1
ATOM 903 C C . ALA A 1 122 ? -0.558 4.711 2.288 1.00 93.38 122 ALA A C 1
ATOM 905 O O . ALA A 1 122 ? -0.863 4.071 3.294 1.00 93.38 122 ALA A O 1
ATOM 906 N N . GLY A 1 123 ? -1.021 5.948 2.075 1.00 93.50 123 GLY A N 1
ATOM 907 C CA . GLY A 1 123 ? -1.935 6.644 2.985 1.00 93.50 123 GLY A CA 1
ATOM 908 C C . GLY A 1 123 ? -3.299 5.967 3.097 1.00 93.50 123 GLY A C 1
ATOM 909 O O . GLY A 1 123 ? -3.787 5.726 4.203 1.00 93.50 123 GLY A O 1
ATOM 910 N N . ALA A 1 124 ? -3.902 5.596 1.966 1.00 91.88 124 ALA A N 1
ATOM 911 C CA . ALA A 1 124 ? -5.171 4.870 1.950 1.00 91.88 124 ALA A CA 1
ATOM 912 C C . ALA A 1 124 ? -5.062 3.493 2.638 1.00 91.88 124 ALA A C 1
ATOM 914 O O . ALA A 1 124 ? -5.939 3.110 3.421 1.00 91.88 124 ALA A O 1
ATOM 915 N N . GLY A 1 125 ? -3.965 2.770 2.395 1.00 89.88 125 GLY A N 1
ATOM 916 C CA . GLY A 1 125 ? -3.657 1.494 3.035 1.00 89.88 125 GLY A CA 1
ATOM 917 C C . GLY A 1 125 ? -3.458 1.642 4.543 1.00 89.88 125 GLY A C 1
ATOM 918 O O . GLY A 1 125 ? -4.069 0.906 5.319 1.00 89.88 125 GLY A O 1
ATOM 919 N N . ALA A 1 126 ? -2.692 2.648 4.971 1.00 92.06 126 ALA A N 1
ATOM 920 C CA . ALA A 1 126 ? -2.471 2.971 6.378 1.00 92.06 126 ALA A CA 1
ATOM 921 C C . ALA A 1 126 ? -3.777 3.298 7.116 1.00 92.06 126 ALA A C 1
ATOM 923 O O . ALA A 1 126 ? -4.035 2.753 8.190 1.00 92.06 126 ALA A O 1
ATOM 924 N N . TYR A 1 127 ? -4.631 4.137 6.526 1.00 90.94 127 TYR A N 1
ATOM 925 C CA . TYR A 1 127 ? -5.935 4.473 7.097 1.00 90.94 127 TYR A CA 1
ATOM 926 C C . TYR A 1 127 ? -6.847 3.241 7.205 1.00 90.94 127 TYR A C 1
ATOM 928 O O . TYR A 1 127 ? -7.517 3.032 8.219 1.00 90.94 127 TYR A O 1
ATOM 936 N N . THR A 1 128 ? -6.837 2.376 6.189 1.00 88.88 128 THR A N 1
ATOM 937 C CA . THR A 1 128 ? -7.631 1.141 6.206 1.00 88.88 128 THR A CA 1
ATOM 938 C C . THR A 1 128 ? -7.141 0.170 7.284 1.00 88.88 128 THR A C 1
ATOM 940 O O . THR A 1 128 ? -7.948 -0.398 8.025 1.00 88.88 128 THR A O 1
ATOM 943 N N . LEU A 1 129 ? -5.823 0.021 7.436 1.00 88.19 129 LEU A N 1
ATOM 944 C CA . LEU A 1 129 ? -5.226 -0.797 8.492 1.00 88.19 129 LEU A CA 1
ATOM 945 C C . LEU A 1 129 ? -5.522 -0.230 9.888 1.00 88.19 129 LEU A C 1
ATOM 947 O O . LEU A 1 129 ? -5.773 -0.988 10.826 1.00 88.19 129 LEU A O 1
ATOM 951 N N . TYR A 1 130 ? -5.544 1.098 10.021 1.00 89.94 130 TYR A N 1
ATOM 952 C CA . TYR A 1 130 ? -5.912 1.792 11.253 1.00 89.94 130 TYR A CA 1
ATOM 953 C C . TYR A 1 130 ? -7.357 1.492 11.675 1.00 89.94 130 TYR A C 1
ATOM 955 O O . TYR A 1 130 ? -7.594 1.155 12.836 1.00 89.94 130 TYR A O 1
ATOM 963 N N . LEU A 1 131 ? -8.299 1.518 10.727 1.00 87.81 131 LEU A N 1
ATOM 964 C CA . LEU A 1 131 ? -9.704 1.165 10.958 1.00 87.81 131 LEU A CA 1
ATOM 965 C C . LEU A 1 131 ? -9.937 -0.326 11.237 1.00 87.81 131 LEU A C 1
ATOM 967 O O . LEU A 1 131 ? -11.011 -0.699 11.705 1.00 87.81 131 LEU A O 1
ATOM 971 N N . THR A 1 132 ? -8.970 -1.180 10.909 1.00 85.94 132 THR A N 1
ATOM 972 C CA . THR A 1 132 ? -9.080 -2.624 11.114 1.00 85.94 132 THR A CA 1
ATOM 973 C C . THR A 1 132 ? -8.832 -2.965 12.581 1.00 85.94 132 THR A C 1
ATOM 975 O O . THR A 1 132 ? -7.886 -2.460 13.205 1.00 85.94 132 THR A O 1
ATOM 978 N N . SER A 1 133 ? -9.670 -3.854 13.124 1.00 84.69 133 SER A N 1
ATOM 979 C CA . SER A 1 133 ? -9.537 -4.344 14.495 1.00 84.69 133 SER A CA 1
ATOM 980 C C . SER A 1 133 ? -8.135 -4.949 14.705 1.00 84.69 133 SER A C 1
ATOM 982 O O . SER A 1 133 ? -7.613 -5.604 13.798 1.00 84.69 133 SER A O 1
ATOM 984 N N . PRO A 1 134 ? -7.488 -4.768 15.871 1.00 84.62 134 PRO A N 1
ATOM 985 C CA . PRO A 1 134 ? -6.146 -5.306 16.099 1.00 84.62 134 PRO A CA 1
ATOM 986 C C . PRO A 1 134 ? -6.029 -6.820 15.881 1.00 84.62 134 PRO A C 1
ATOM 988 O O . PRO A 1 134 ? -4.977 -7.286 15.450 1.00 84.62 134 PRO A O 1
ATOM 991 N N . ALA A 1 135 ? -7.107 -7.569 16.138 1.00 80.69 135 ALA A N 1
ATOM 992 C CA . ALA A 1 135 ? -7.163 -9.013 15.930 1.00 80.69 135 ALA A CA 1
ATOM 993 C C . ALA A 1 135 ? -7.162 -9.400 14.440 1.00 80.69 135 ALA A C 1
ATOM 995 O O . ALA A 1 135 ? -6.597 -10.432 14.082 1.00 80.69 135 ALA A O 1
ATOM 996 N N . ASP A 1 136 ? -7.737 -8.554 13.581 1.00 80.50 136 ASP A N 1
ATOM 997 C CA . ASP A 1 136 ? -7.905 -8.835 12.152 1.00 80.50 136 ASP A CA 1
ATOM 998 C C . ASP A 1 136 ? -6.791 -8.232 11.285 1.00 80.50 136 ASP A C 1
ATOM 1000 O O . ASP A 1 136 ? -6.581 -8.666 10.155 1.00 80.50 136 ASP A O 1
ATOM 1004 N N . ARG A 1 137 ? -6.014 -7.273 11.812 1.00 84.38 137 ARG A N 1
ATOM 1005 C CA . ARG A 1 137 ? -4.860 -6.663 11.122 1.00 84.38 137 ARG A CA 1
ATOM 1006 C C . ARG A 1 137 ? -3.912 -7.665 10.458 1.00 84.38 137 ARG A C 1
ATOM 1008 O O . ARG A 1 137 ? -3.611 -7.448 9.284 1.00 84.38 137 ARG A O 1
ATOM 1015 N N . PRO A 1 138 ? -3.428 -8.733 11.129 1.00 80.81 138 PRO A N 1
ATOM 1016 C CA . PRO A 1 138 ? -2.522 -9.672 10.477 1.00 80.81 138 PRO A CA 1
ATOM 1017 C C . PRO A 1 138 ? -3.194 -10.367 9.290 1.00 80.81 138 PRO A C 1
ATOM 1019 O O . PRO A 1 138 ? -2.590 -10.446 8.227 1.00 80.81 138 PRO A O 1
ATOM 1022 N N . ALA A 1 139 ? -4.459 -10.779 9.421 1.00 77.06 139 ALA A N 1
ATOM 1023 C CA . ALA A 1 139 ? -5.205 -11.390 8.323 1.00 77.06 139 ALA A CA 1
ATOM 1024 C C . ALA A 1 139 ? -5.391 -10.412 7.154 1.00 77.06 139 ALA A C 1
ATOM 1026 O O . ALA A 1 139 ? -5.139 -10.772 6.007 1.00 77.06 139 ALA A O 1
ATOM 1027 N N . THR A 1 140 ? -5.743 -9.158 7.443 1.00 81.06 140 THR A N 1
ATOM 1028 C CA . THR A 1 140 ? -5.870 -8.098 6.437 1.00 81.06 140 THR A CA 1
ATOM 1029 C C . THR A 1 140 ? -4.566 -7.877 5.673 1.00 81.06 140 THR A C 1
ATOM 1031 O O . THR A 1 140 ? -4.587 -7.813 4.443 1.00 81.06 140 THR A O 1
ATOM 1034 N N . VAL A 1 141 ? -3.427 -7.786 6.368 1.00 83.00 141 VAL A N 1
ATOM 1035 C CA . VAL A 1 141 ? -2.111 -7.598 5.736 1.00 83.00 141 VAL A CA 1
ATOM 1036 C C . VAL A 1 141 ? -1.731 -8.816 4.895 1.00 83.00 141 VAL A C 1
ATOM 1038 O O . VAL A 1 141 ? -1.341 -8.653 3.741 1.00 83.00 141 VAL A O 1
ATOM 1041 N N . THR A 1 142 ? -1.892 -10.030 5.427 1.00 82.38 142 THR A N 1
ATOM 1042 C CA . THR A 1 142 ? -1.543 -11.264 4.711 1.00 82.38 142 THR A CA 1
ATOM 1043 C C . THR A 1 142 ? -2.399 -11.464 3.460 1.00 82.38 142 THR A C 1
ATOM 1045 O O . THR A 1 142 ? -1.856 -11.752 2.396 1.00 82.38 142 THR A O 1
ATOM 1048 N N . LEU A 1 143 ? -3.715 -11.252 3.546 1.00 78.00 143 LEU A N 1
ATOM 1049 C CA . LEU A 1 143 ? -4.621 -11.366 2.400 1.00 78.00 143 LEU A CA 1
ATOM 1050 C C . LEU A 1 143 ? -4.345 -10.293 1.344 1.00 78.00 143 LEU A C 1
ATOM 1052 O O . LEU A 1 143 ? -4.300 -10.604 0.155 1.00 78.00 143 LEU A O 1
ATOM 1056 N N . SER A 1 144 ? -4.096 -9.048 1.767 1.00 81.50 144 SER A N 1
ATOM 1057 C CA . SER A 1 144 ? -3.727 -7.963 0.847 1.00 81.50 144 SER A CA 1
ATOM 1058 C C . SER A 1 144 ? -2.400 -8.268 0.141 1.00 81.50 144 SER A C 1
ATOM 1060 O O . SER A 1 144 ? -2.280 -8.050 -1.062 1.00 81.50 144 SER A O 1
ATOM 1062 N N . GLY A 1 145 ? -1.421 -8.824 0.865 1.00 82.00 145 GLY A N 1
ATOM 1063 C CA . GLY A 1 145 ? -0.140 -9.260 0.309 1.00 82.00 145 GLY A CA 1
ATOM 1064 C C . GLY A 1 145 ? -0.281 -10.412 -0.686 1.00 82.00 145 GLY A C 1
ATOM 1065 O O . GLY A 1 145 ? 0.308 -10.368 -1.762 1.00 82.00 145 GLY A O 1
ATOM 1066 N N . ALA A 1 146 ? -1.094 -11.424 -0.381 1.00 79.38 146 ALA A N 1
ATOM 1067 C CA . ALA A 1 146 ? -1.326 -12.521 -1.317 1.00 79.38 146 ALA A CA 1
ATOM 1068 C C . ALA A 1 146 ? -2.049 -12.077 -2.573 1.00 79.38 146 ALA A C 1
ATOM 1070 O O . ALA A 1 146 ? -1.674 -12.495 -3.664 1.00 79.38 146 ALA A O 1
ATOM 1071 N N . LEU A 1 147 ? -3.021 -11.182 -2.447 1.00 77.88 147 LEU A N 1
ATOM 1072 C CA . LEU A 1 147 ? -3.669 -10.635 -3.620 1.00 77.88 147 LEU A CA 1
ATOM 1073 C C . LEU A 1 147 ? -2.712 -9.779 -4.459 1.00 77.88 147 LEU A C 1
ATOM 1075 O O . LEU A 1 147 ? -2.703 -9.916 -5.679 1.00 77.88 147 LEU A O 1
ATOM 1079 N N . PHE A 1 148 ? -1.871 -8.956 -3.823 1.00 84.25 148 PHE A N 1
ATOM 1080 C CA . PHE A 1 148 ? -0.794 -8.244 -4.514 1.00 84.25 148 PHE A CA 1
ATOM 1081 C C . PHE A 1 148 ? 0.069 -9.217 -5.324 1.00 84.25 148 PHE A C 1
ATOM 1083 O O . PHE A 1 148 ? 0.293 -8.989 -6.508 1.00 84.25 148 PHE A O 1
ATOM 1090 N N . VAL A 1 149 ? 0.490 -10.331 -4.717 1.00 82.88 149 VAL A N 1
ATOM 1091 C CA . VAL A 1 149 ? 1.294 -11.362 -5.385 1.00 82.88 149 VAL A CA 1
ATOM 1092 C C . VAL A 1 149 ? 0.534 -12.021 -6.538 1.00 82.88 149 VAL A C 1
ATOM 1094 O O . VAL A 1 149 ? 1.102 -12.163 -7.615 1.00 82.88 149 VAL A O 1
ATOM 1097 N N . ILE A 1 150 ? -0.739 -12.382 -6.357 1.00 81.56 150 ILE A N 1
ATOM 1098 C CA . ILE A 1 150 ? -1.567 -12.998 -7.408 1.00 81.56 150 ILE A CA 1
ATOM 1099 C C . ILE A 1 150 ? -1.698 -12.062 -8.612 1.00 81.56 150 ILE A C 1
ATOM 1101 O O . ILE A 1 150 ? -1.461 -12.482 -9.742 1.00 81.56 150 ILE A O 1
ATOM 1105 N N . ILE A 1 151 ? -2.040 -10.794 -8.375 1.00 79.88 151 ILE A N 1
ATOM 1106 C CA . ILE A 1 151 ? -2.192 -9.792 -9.437 1.00 79.88 151 ILE A CA 1
ATOM 1107 C C . ILE A 1 151 ? -0.852 -9.551 -10.121 1.00 79.88 151 ILE A C 1
ATOM 1109 O O . ILE A 1 151 ? -0.779 -9.497 -11.344 1.00 79.88 151 ILE A O 1
ATOM 1113 N N . LEU A 1 152 ? 0.221 -9.437 -9.344 1.00 81.69 152 LEU A N 1
ATOM 1114 C CA . LEU A 1 152 ? 1.548 -9.181 -9.871 1.00 81.69 152 LEU A CA 1
ATOM 1115 C C . LEU A 1 152 ? 2.053 -10.344 -10.740 1.00 81.69 152 LEU A C 1
ATOM 1117 O O . LEU A 1 152 ? 2.552 -10.105 -11.837 1.00 81.69 152 LEU A O 1
ATOM 1121 N N . VAL A 1 153 ? 1.876 -11.592 -10.300 1.00 80.62 153 VAL A N 1
ATOM 1122 C CA . VAL A 1 153 ? 2.219 -12.782 -11.093 1.00 80.62 153 VAL A CA 1
ATOM 1123 C C . VAL A 1 153 ? 1.329 -12.880 -12.334 1.00 80.62 153 VAL A C 1
ATOM 1125 O O . VAL A 1 153 ? 1.846 -13.102 -13.424 1.00 80.62 153 VAL A O 1
ATOM 1128 N N . GLY A 1 154 ? 0.019 -12.651 -12.201 1.00 78.94 154 GLY A N 1
ATOM 1129 C CA . GLY A 1 154 ? -0.919 -12.685 -13.327 1.00 78.94 154 GLY A CA 1
ATOM 1130 C C . GLY A 1 154 ? -0.638 -11.613 -14.384 1.00 78.94 154 GLY A C 1
ATOM 1131 O O . GLY A 1 154 ? -0.706 -11.880 -15.577 1.00 78.94 154 GLY A O 1
ATOM 1132 N N . CYS A 1 155 ? -0.258 -10.404 -13.976 1.00 75.75 155 CYS A N 1
ATOM 1133 C CA . CYS A 1 155 ? 0.155 -9.365 -14.915 1.00 75.75 155 CYS A CA 1
ATOM 1134 C C . CYS A 1 155 ? 1.530 -9.677 -15.532 1.00 75.75 155 CYS A C 1
ATOM 1136 O O . CYS A 1 155 ? 1.738 -9.408 -16.712 1.00 75.75 155 CYS A O 1
ATOM 1138 N N . ARG A 1 156 ? 2.457 -10.288 -14.778 1.00 75.62 156 ARG A N 1
ATOM 1139 C CA . ARG A 1 156 ? 3.790 -10.685 -15.268 1.00 75.62 156 ARG A CA 1
ATOM 1140 C C . ARG A 1 156 ? 3.747 -11.773 -16.344 1.00 75.62 156 ARG A C 1
ATOM 1142 O O . ARG A 1 156 ? 4.647 -11.810 -17.185 1.00 75.62 156 ARG A O 1
ATOM 1149 N N . THR A 1 157 ? 2.768 -12.677 -16.300 1.00 75.12 157 THR A N 1
ATOM 1150 C CA . THR A 1 157 ? 2.600 -13.724 -17.324 1.00 75.12 157 THR A CA 1
ATOM 1151 C C . THR A 1 157 ? 2.028 -13.179 -18.627 1.00 75.12 157 THR A C 1
ATOM 1153 O O . THR A 1 157 ? 2.285 -13.759 -19.678 1.00 75.12 157 THR A O 1
ATOM 1156 N N . LEU A 1 158 ? 1.279 -12.075 -18.571 1.00 72.00 158 LEU A N 1
ATOM 1157 C CA . LEU A 1 158 ? 0.686 -11.435 -19.745 1.00 72.00 158 LEU A CA 1
ATOM 1158 C C . LEU A 1 158 ? 1.597 -10.365 -20.352 1.00 72.00 158 LEU A C 1
ATOM 1160 O O . LEU A 1 158 ? 1.647 -10.226 -21.568 1.00 72.00 158 LEU A O 1
ATOM 1164 N N . VAL A 1 159 ? 2.349 -9.640 -19.519 1.00 69.00 159 VAL A N 1
ATOM 1165 C CA . VAL A 1 159 ? 3.188 -8.519 -19.952 1.00 69.00 159 VAL A CA 1
ATOM 1166 C C . VAL A 1 159 ? 4.633 -8.711 -19.531 1.00 69.00 159 VAL A C 1
ATOM 1168 O O . VAL A 1 159 ? 4.947 -9.042 -18.386 1.00 69.00 159 VAL A O 1
ATOM 1171 N N . THR A 1 160 ? 5.537 -8.437 -20.472 1.00 69.94 160 THR A N 1
ATOM 1172 C CA . THR A 1 160 ? 6.968 -8.373 -20.178 1.00 69.94 160 THR A CA 1
ATOM 1173 C C . THR A 1 160 ? 7.256 -7.063 -19.442 1.00 69.94 160 THR A C 1
ATOM 1175 O O . THR A 1 160 ? 7.050 -5.991 -20.017 1.00 69.94 160 THR A O 1
ATOM 1178 N N . PRO A 1 161 ? 7.690 -7.110 -18.172 1.00 69.62 161 PRO A N 1
ATOM 1179 C CA . PRO A 1 161 ? 7.964 -5.910 -17.408 1.00 69.62 161 PRO A CA 1
ATOM 1180 C C . PRO A 1 161 ? 9.172 -5.179 -18.010 1.00 69.62 161 PRO A C 1
ATOM 1182 O O . PRO A 1 161 ? 10.087 -5.816 -18.543 1.00 69.62 161 PRO A O 1
ATOM 1185 N N . PRO A 1 162 ? 9.200 -3.840 -17.929 1.00 69.12 162 PRO A N 1
ATOM 1186 C CA . PRO A 1 162 ? 10.367 -3.059 -18.316 1.00 69.12 162 PRO A CA 1
ATOM 1187 C C . PRO A 1 162 ? 11.578 -3.430 -17.446 1.00 69.12 162 PRO A C 1
ATOM 1189 O O . PRO A 1 162 ? 11.420 -3.942 -16.342 1.00 69.12 162 PRO A O 1
ATOM 1192 N N . ALA A 1 163 ? 12.794 -3.098 -17.892 1.00 68.88 163 ALA A N 1
ATOM 1193 C CA . ALA A 1 163 ? 14.042 -3.455 -17.199 1.00 68.88 163 ALA A CA 1
ATOM 1194 C C . ALA A 1 163 ? 14.138 -2.970 -15.733 1.00 68.88 163 ALA A C 1
ATOM 1196 O O . ALA A 1 163 ? 14.920 -3.500 -14.955 1.00 68.88 163 ALA A O 1
ATOM 1197 N N . ARG A 1 164 ? 13.350 -1.958 -15.342 1.00 72.19 164 ARG A N 1
ATOM 1198 C CA . ARG A 1 164 ? 13.271 -1.443 -13.959 1.00 72.19 164 ARG A CA 1
ATOM 1199 C C . ARG A 1 164 ? 12.129 -2.051 -13.138 1.00 72.19 164 ARG A C 1
ATOM 1201 O O . ARG A 1 164 ? 11.977 -1.721 -11.964 1.00 72.19 164 ARG A O 1
ATOM 1208 N N . GLY A 1 165 ? 11.304 -2.885 -13.756 1.00 65.69 165 GLY A N 1
ATOM 1209 C CA . GLY A 1 165 ? 10.155 -3.530 -13.146 1.00 65.69 165 GLY A CA 1
ATOM 1210 C C . GLY A 1 165 ? 10.542 -4.609 -12.145 1.00 65.69 165 GLY A C 1
ATOM 1211 O O . GLY A 1 165 ? 11.572 -5.272 -12.279 1.00 65.69 165 GLY A O 1
ATOM 1212 N N . LEU A 1 166 ? 9.693 -4.815 -11.139 1.00 66.38 166 LEU A N 1
ATOM 1213 C CA . LEU A 1 166 ? 9.849 -5.939 -10.223 1.00 66.38 166 LEU A CA 1
ATOM 1214 C C . LEU A 1 166 ? 9.747 -7.262 -11.010 1.00 66.38 166 LEU A C 1
ATOM 1216 O O . LEU A 1 166 ? 8.803 -7.454 -11.777 1.00 66.38 166 LEU A O 1
ATOM 1220 N N . TYR A 1 167 ? 10.707 -8.171 -10.807 1.00 63.94 167 TYR A N 1
ATOM 1221 C CA . TYR A 1 167 ? 10.831 -9.449 -11.534 1.00 63.94 167 TYR A CA 1
ATOM 1222 C C . TYR A 1 167 ? 11.071 -9.321 -13.054 1.00 63.94 167 TYR A C 1
ATOM 1224 O O . TYR A 1 167 ? 10.617 -10.169 -13.837 1.00 63.94 167 TYR A O 1
ATOM 1232 N N . ALA A 1 168 ? 11.797 -8.278 -13.475 1.00 60.34 168 ALA A N 1
ATOM 1233 C CA . ALA A 1 168 ? 12.390 -8.209 -14.813 1.00 60.34 168 ALA A CA 1
ATOM 1234 C C . ALA A 1 168 ? 13.350 -9.390 -15.053 1.00 60.34 168 ALA A C 1
ATOM 1236 O O . ALA A 1 168 ? 13.159 -10.141 -16.010 1.00 60.34 168 ALA A O 1
ATOM 1237 N N . ASP A 1 169 ? 14.259 -9.639 -14.105 1.00 63.06 169 ASP A N 1
ATOM 1238 C CA . ASP A 1 169 ? 15.156 -10.797 -14.097 1.00 63.06 169 ASP A CA 1
ATOM 1239 C C . ASP A 1 169 ? 14.596 -11.901 -13.186 1.00 63.06 169 ASP A C 1
ATOM 1241 O O . ASP A 1 169 ? 14.657 -11.837 -11.954 1.00 63.06 169 ASP A O 1
ATOM 1245 N N . LEU A 1 170 ? 13.995 -12.928 -13.791 1.00 60.69 170 LEU A N 1
ATOM 1246 C CA . LEU A 1 170 ? 13.423 -14.068 -13.068 1.00 60.69 170 LEU A CA 1
ATOM 1247 C C . LEU A 1 170 ? 14.525 -15.015 -12.574 1.00 60.69 170 LEU A C 1
ATOM 1249 O O . LEU A 1 170 ? 14.794 -16.058 -13.162 1.00 60.69 170 LEU A O 1
ATOM 1253 N N . THR A 1 171 ? 15.150 -14.669 -11.453 1.00 65.44 171 THR A N 1
ATOM 1254 C CA . THR A 1 171 ? 16.019 -15.600 -10.713 1.00 65.44 171 THR A CA 1
ATOM 1255 C C . THR A 1 171 ? 15.165 -16.569 -9.881 1.00 65.44 171 THR A C 1
ATOM 1257 O O . THR A 1 171 ? 14.225 -16.103 -9.240 1.00 65.44 171 THR A O 1
ATOM 1260 N N . PRO A 1 172 ? 15.490 -17.873 -9.770 1.00 62.62 172 PRO A N 1
ATOM 1261 C CA . PRO A 1 172 ? 14.735 -18.837 -8.948 1.00 62.62 172 PRO A CA 1
ATOM 1262 C C . PRO A 1 172 ? 14.511 -18.400 -7.488 1.00 62.62 172 PRO A C 1
ATOM 1264 O O . PRO A 1 172 ? 13.510 -18.756 -6.869 1.00 62.62 172 PRO A O 1
ATOM 1267 N N . LEU A 1 173 ? 15.408 -17.564 -6.954 1.00 64.38 173 LEU A N 1
ATOM 1268 C CA . LEU A 1 173 ? 15.323 -16.968 -5.617 1.00 64.38 173 LEU A CA 1
ATOM 1269 C C . LEU A 1 173 ? 14.047 -16.128 -5.401 1.00 64.38 173 LEU A C 1
ATOM 1271 O O . LEU A 1 173 ? 13.547 -16.024 -4.286 1.00 64.38 173 LEU A O 1
ATOM 1275 N N . HIS A 1 174 ? 13.482 -15.572 -6.471 1.00 66.75 174 HIS A N 1
ATOM 1276 C CA . HIS A 1 174 ? 12.267 -14.759 -6.454 1.00 66.75 174 HIS A CA 1
ATOM 1277 C C . HIS A 1 174 ? 10.980 -15.563 -6.217 1.00 66.75 174 HIS A C 1
ATOM 1279 O O . HIS A 1 174 ? 9.952 -14.991 -5.857 1.00 66.75 174 HIS A O 1
ATOM 1285 N N . ILE A 1 175 ? 11.027 -16.888 -6.373 1.00 65.50 175 ILE A N 1
ATOM 1286 C CA . ILE A 1 175 ? 9.874 -17.775 -6.165 1.00 65.50 175 ILE A CA 1
ATOM 1287 C C . ILE A 1 175 ? 9.610 -17.986 -4.664 1.00 65.50 175 ILE A C 1
ATOM 1289 O O . ILE A 1 175 ? 8.462 -18.149 -4.252 1.00 65.50 175 ILE A O 1
ATOM 1293 N N . LEU A 1 176 ? 10.650 -17.916 -3.827 1.00 67.81 176 LEU A N 1
ATOM 1294 C CA . LEU A 1 176 ? 10.553 -18.072 -2.372 1.00 67.81 176 LEU A CA 1
ATOM 1295 C C . LEU A 1 176 ? 9.611 -17.061 -1.693 1.00 67.81 176 LEU A C 1
ATOM 1297 O O . LEU A 1 176 ? 8.711 -17.504 -0.976 1.00 67.81 176 LEU A O 1
ATOM 1301 N N . PRO A 1 177 ? 9.748 -15.733 -1.893 1.00 67.62 177 PRO A N 1
ATOM 1302 C CA . PRO A 1 177 ? 8.841 -14.769 -1.272 1.00 67.62 177 PRO A CA 1
ATOM 1303 C C . PRO A 1 177 ? 7.401 -14.920 -1.781 1.00 67.62 177 PRO A C 1
ATOM 1305 O O . PRO A 1 177 ? 6.466 -14.826 -0.990 1.00 67.62 177 PRO A O 1
ATOM 1308 N N . VAL A 1 178 ? 7.211 -15.231 -3.068 1.00 71.25 178 VAL A N 1
ATOM 1309 C CA . VAL A 1 178 ? 5.890 -15.505 -3.662 1.00 71.25 178 VAL A CA 1
ATOM 1310 C C . VAL A 1 178 ? 5.226 -16.704 -2.980 1.00 71.25 178 VAL A C 1
ATOM 1312 O O . VAL A 1 178 ? 4.102 -16.596 -2.490 1.00 71.25 178 VAL A O 1
ATOM 1315 N N . ALA A 1 179 ? 5.936 -17.829 -2.876 1.00 66.38 179 ALA A N 1
ATOM 1316 C CA . ALA A 1 179 ? 5.438 -19.032 -2.217 1.00 66.38 179 ALA A CA 1
ATOM 1317 C C . ALA A 1 179 ? 5.167 -18.802 -0.721 1.00 66.38 179 ALA A C 1
ATOM 1319 O O . ALA A 1 179 ? 4.150 -19.260 -0.198 1.00 66.38 179 ALA A O 1
ATOM 1320 N N . GLY A 1 180 ? 6.029 -18.047 -0.033 1.00 67.75 180 GLY A N 1
ATOM 1321 C CA . GLY A 1 180 ? 5.854 -17.685 1.375 1.00 67.75 180 GLY A CA 1
ATOM 1322 C C . GLY A 1 180 ? 4.593 -16.856 1.626 1.00 67.75 180 GLY A C 1
ATOM 1323 O O . GLY A 1 180 ? 3.828 -17.141 2.546 1.00 67.75 180 GLY A O 1
ATOM 1324 N N . VAL A 1 181 ? 4.321 -15.865 0.774 1.00 72.19 181 VAL A N 1
ATOM 1325 C CA . VAL A 1 181 ? 3.119 -15.030 0.900 1.00 72.19 181 VAL A CA 1
ATOM 1326 C C . VAL A 1 181 ? 1.849 -15.838 0.610 1.00 72.19 181 VAL A C 1
ATOM 1328 O O . VAL A 1 181 ? 0.869 -15.726 1.348 1.00 72.19 181 VAL A O 1
ATOM 1331 N N . LEU A 1 182 ? 1.861 -16.691 -0.420 1.00 74.00 182 LEU A N 1
ATOM 1332 C CA . LEU A 1 182 ? 0.707 -17.525 -0.774 1.00 74.00 182 LEU A CA 1
ATOM 1333 C C . LEU A 1 182 ? 0.408 -18.592 0.288 1.00 74.00 182 LEU A C 1
ATOM 1335 O O . LEU A 1 182 ? -0.751 -18.804 0.644 1.00 74.00 182 LEU A O 1
ATOM 1339 N N . THR A 1 183 ? 1.440 -19.230 0.844 1.00 70.56 183 THR A N 1
ATOM 1340 C CA . THR A 1 183 ? 1.277 -20.201 1.939 1.00 70.56 183 THR A CA 1
ATOM 1341 C C . THR A 1 183 ? 0.767 -19.532 3.211 1.00 70.56 183 THR A C 1
ATOM 1343 O O . THR A 1 183 ? -0.181 -20.030 3.820 1.00 70.56 183 THR A O 1
ATOM 1346 N N . ALA A 1 184 ? 1.310 -18.367 3.580 1.00 67.62 184 ALA A N 1
ATOM 1347 C CA . ALA A 1 184 ? 0.802 -17.579 4.700 1.00 67.62 184 ALA A CA 1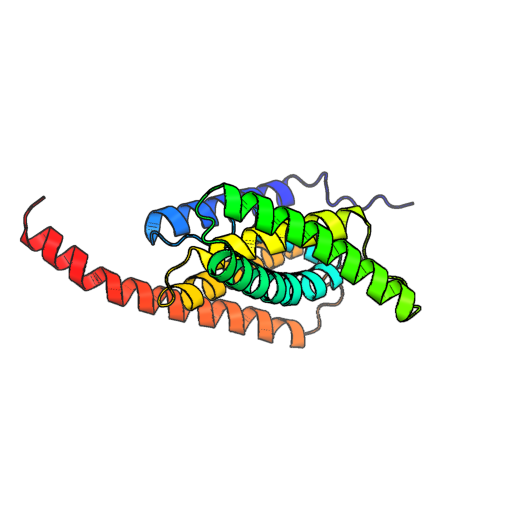
ATOM 1348 C C . ALA A 1 184 ? -0.678 -17.211 4.508 1.00 67.62 184 ALA A C 1
ATOM 1350 O O . ALA A 1 184 ? -1.465 -17.347 5.446 1.00 67.62 184 ALA A O 1
ATOM 1351 N N . ALA A 1 185 ? -1.084 -16.831 3.293 1.00 70.25 185 ALA A N 1
ATOM 1352 C CA . ALA A 1 185 ? -2.480 -16.534 2.995 1.00 70.25 185 ALA A CA 1
ATOM 1353 C C . ALA A 1 185 ? -3.396 -17.752 3.100 1.00 70.25 185 ALA A C 1
ATOM 1355 O O . ALA A 1 185 ? -4.443 -17.655 3.742 1.00 70.25 185 ALA A O 1
ATOM 1356 N N . GLY A 1 186 ? -2.985 -18.908 2.571 1.00 67.38 186 GLY A N 1
ATOM 1357 C CA . GLY A 1 186 ? -3.718 -20.166 2.747 1.00 67.38 186 GLY A CA 1
ATOM 1358 C C . GLY A 1 186 ? -3.887 -20.545 4.224 1.00 67.38 186 GLY A C 1
ATOM 1359 O O . GLY A 1 186 ? -4.965 -20.957 4.657 1.00 67.38 186 GLY A O 1
ATOM 1360 N N . LEU A 1 187 ? -2.858 -20.321 5.046 1.00 73.31 187 LEU A N 1
ATOM 1361 C CA . LEU A 1 187 ? -2.938 -20.532 6.494 1.00 73.31 187 LEU A CA 1
ATOM 1362 C C . LEU A 1 187 ? -3.882 -19.536 7.179 1.00 73.31 187 LEU A C 1
ATOM 1364 O O . LEU A 1 187 ? -4.632 -19.917 8.076 1.00 73.31 187 LEU A O 1
ATOM 1368 N N . THR A 1 188 ? -3.888 -18.266 6.772 1.00 70.06 188 THR A N 1
ATOM 1369 C CA . THR A 1 188 ? -4.839 -17.290 7.324 1.00 70.06 188 THR A CA 1
ATOM 1370 C C . THR A 1 188 ? -6.278 -17.575 6.899 1.00 70.06 188 THR A C 1
ATOM 1372 O O . THR A 1 188 ? -7.165 -17.500 7.742 1.00 70.06 188 THR A O 1
ATOM 1375 N N . LEU A 1 189 ? -6.506 -17.993 5.649 1.00 68.69 189 LEU A N 1
ATOM 1376 C CA . LEU A 1 189 ? -7.820 -18.397 5.135 1.00 68.69 189 LEU A CA 1
ATOM 1377 C C . LEU A 1 189 ? -8.372 -19.589 5.911 1.00 68.69 189 LEU A C 1
ATOM 1379 O O . LEU A 1 189 ? -9.476 -19.525 6.440 1.00 68.69 189 LEU A O 1
ATOM 1383 N N . THR A 1 190 ? -7.570 -20.640 6.077 1.00 70.38 190 THR A N 1
ATOM 1384 C CA . THR A 1 190 ? -7.988 -21.825 6.842 1.00 70.38 190 THR A CA 1
ATOM 1385 C C . THR A 1 190 ? -8.251 -21.511 8.318 1.00 70.38 190 THR A C 1
ATOM 1387 O O . THR A 1 190 ? -9.132 -22.115 8.932 1.00 70.38 190 THR A O 1
ATOM 1390 N N . ARG A 1 191 ? -7.530 -20.550 8.911 1.00 69.12 191 ARG A N 1
ATOM 1391 C CA . ARG A 1 191 ? -7.799 -20.068 10.278 1.00 69.12 191 ARG A CA 1
ATOM 1392 C C . ARG A 1 191 ? -9.090 -19.253 10.374 1.00 69.12 191 ARG A C 1
ATOM 1394 O O . ARG A 1 191 ? -9.802 -19.402 11.366 1.00 69.12 191 ARG A O 1
ATOM 1401 N N . LEU A 1 192 ? -9.394 -18.428 9.373 1.00 64.69 192 LEU A N 1
ATOM 1402 C CA . LEU A 1 192 ? -10.643 -17.664 9.298 1.00 64.69 192 LEU A CA 1
ATOM 1403 C C . LEU A 1 192 ? -11.845 -18.594 9.098 1.00 64.69 192 LEU A C 1
ATOM 1405 O O . LEU A 1 192 ? -12.795 -18.530 9.873 1.00 64.69 192 LEU A O 1
ATOM 1409 N N . GLU A 1 193 ? -11.754 -19.552 8.173 1.00 66.00 193 GLU A N 1
ATOM 1410 C CA . GLU A 1 193 ? -12.801 -20.559 7.956 1.00 66.00 193 GLU A CA 1
ATOM 1411 C C . GLU A 1 193 ? -13.075 -21.393 9.213 1.00 66.00 193 GLU A C 1
ATOM 1413 O O . GLU A 1 193 ? -14.223 -21.705 9.527 1.00 66.00 193 GLU A O 1
ATOM 1418 N N . ARG A 1 194 ? -12.036 -21.732 9.989 1.00 61.06 194 ARG A N 1
ATOM 1419 C CA . ARG A 1 194 ? -12.208 -22.433 11.272 1.00 61.06 194 ARG A CA 1
ATOM 1420 C C . ARG A 1 194 ? -12.900 -21.580 12.341 1.00 61.06 194 ARG A C 1
ATOM 1422 O O . ARG A 1 194 ? -13.537 -22.157 13.217 1.00 61.06 194 ARG A O 1
ATOM 1429 N N . ARG A 1 195 ? -12.789 -20.248 12.286 1.00 57.91 195 ARG A N 1
ATOM 1430 C CA . ARG A 1 195 ? -13.491 -19.327 13.199 1.00 57.91 195 ARG A CA 1
ATOM 1431 C C . ARG A 1 195 ? -14.951 -19.095 12.816 1.00 57.91 195 ARG A C 1
ATOM 1433 O O . ARG A 1 195 ? -15.758 -18.886 13.713 1.00 57.91 195 ARG A O 1
ATOM 1440 N N . GLU A 1 196 ? -15.291 -19.147 11.531 1.00 57.34 196 GLU A N 1
ATOM 1441 C CA . GLU A 1 196 ? -16.666 -18.924 11.051 1.00 57.34 196 GLU A CA 1
ATOM 1442 C C . GLU A 1 196 ? -17.557 -20.173 11.144 1.00 57.34 196 GLU A C 1
ATOM 1444 O O . GLU A 1 196 ? -18.754 -20.055 11.408 1.00 57.34 196 GLU A O 1
ATOM 1449 N N . ARG A 1 197 ? -16.982 -21.381 11.030 1.00 53.84 197 ARG A N 1
ATOM 1450 C CA . ARG A 1 197 ? -17.719 -22.652 11.179 1.00 53.84 197 ARG A CA 1
ATOM 1451 C C . ARG A 1 197 ? -18.615 -22.764 12.429 1.00 53.84 197 ARG A C 1
ATOM 1453 O O . ARG A 1 197 ? -19.729 -23.250 12.272 1.00 53.84 197 ARG A O 1
ATOM 1460 N N . PRO A 1 198 ? -18.222 -22.340 13.647 1.00 51.09 198 PRO A N 1
ATOM 1461 C CA . PRO A 1 198 ? -19.113 -22.426 14.809 1.00 51.09 198 PRO A CA 1
ATOM 1462 C C . PRO A 1 198 ? -20.358 -21.519 14.730 1.00 51.09 198 PRO A C 1
ATOM 1464 O O . PRO A 1 198 ? -21.354 -21.831 15.375 1.00 51.09 198 PRO A O 1
ATOM 1467 N N . LEU A 1 199 ? -20.351 -20.441 13.934 1.00 50.72 199 LEU A N 1
ATOM 1468 C CA . LEU A 1 199 ? -21.501 -19.532 13.797 1.00 50.72 199 LEU A CA 1
ATOM 1469 C C . LEU A 1 199 ? -22.526 -20.035 12.767 1.00 50.72 199 LEU A C 1
ATOM 1471 O O . LEU A 1 199 ? -23.728 -19.870 12.968 1.00 50.72 199 LEU A O 1
ATOM 1475 N N . GLU A 1 200 ? -22.076 -20.693 11.692 1.00 52.12 200 GLU A N 1
ATOM 1476 C CA . GLU A 1 200 ? -22.976 -21.325 10.713 1.00 52.12 200 GLU A CA 1
ATOM 1477 C C . GLU A 1 200 ? -23.730 -22.521 11.306 1.00 52.12 200 GLU A C 1
ATOM 1479 O O . GLU A 1 200 ? -24.913 -22.699 11.013 1.00 52.12 200 GLU A O 1
ATOM 1484 N N . THR A 1 201 ? -23.084 -23.312 12.171 1.00 53.97 201 THR A N 1
ATOM 1485 C CA . THR A 1 201 ? -23.739 -24.431 12.866 1.00 53.97 201 THR A CA 1
ATOM 1486 C C . THR A 1 201 ? -24.857 -23.926 13.776 1.00 53.97 201 THR A C 1
ATOM 1488 O O . THR A 1 201 ? -25.969 -24.439 13.711 1.00 53.97 201 THR A O 1
ATOM 1491 N N . HIS A 1 202 ? -24.616 -22.846 14.525 1.00 52.22 202 HIS A N 1
ATOM 1492 C CA . HIS A 1 202 ? -25.627 -22.254 15.404 1.00 52.22 202 HIS A CA 1
ATOM 1493 C C . HIS A 1 202 ? -26.772 -21.575 14.631 1.00 52.22 202 HIS A C 1
ATOM 1495 O O . HIS A 1 202 ? -27.927 -21.636 15.041 1.00 52.22 202 HIS A O 1
ATOM 1501 N N . ARG A 1 203 ? -26.488 -20.975 13.465 1.00 53.66 203 ARG A N 1
ATOM 1502 C CA . ARG A 1 203 ? -27.522 -20.415 12.577 1.00 53.66 203 ARG A CA 1
ATOM 1503 C C . ARG A 1 203 ? -28.394 -21.501 11.939 1.00 53.66 203 ARG A C 1
ATOM 1505 O O . ARG A 1 203 ? -29.596 -21.304 11.806 1.00 53.66 203 ARG A O 1
ATOM 1512 N N . ARG A 1 204 ? -27.809 -22.652 11.585 1.00 54.91 204 ARG A N 1
ATOM 1513 C CA . ARG A 1 204 ? -28.553 -23.829 11.102 1.00 54.91 204 ARG A CA 1
ATOM 1514 C C . ARG A 1 204 ? -29.386 -24.489 12.201 1.00 54.91 204 ARG A C 1
ATOM 1516 O O . ARG A 1 204 ? -30.481 -24.954 11.911 1.00 54.91 204 ARG A O 1
ATOM 1523 N N . GLU A 1 205 ? -28.905 -24.496 13.442 1.00 55.72 205 GLU A N 1
ATOM 1524 C CA . GLU A 1 205 ? -29.666 -24.965 14.612 1.00 55.72 205 GLU A CA 1
ATOM 1525 C C . GLU A 1 205 ? -30.850 -24.045 14.958 1.00 55.72 205 GLU A C 1
ATOM 1527 O O . GLU A 1 205 ? -31.853 -24.514 15.488 1.00 55.72 205 GLU A O 1
ATOM 1532 N N . LEU A 1 206 ? -30.769 -22.754 14.616 1.00 57.97 206 LEU A N 1
ATOM 1533 C CA . LEU A 1 206 ? -31.819 -21.757 14.863 1.00 57.97 206 LEU A CA 1
ATOM 1534 C C . LEU A 1 206 ? -32.841 -21.595 13.722 1.00 57.97 206 LEU A C 1
ATOM 1536 O O . LEU A 1 206 ? -33.736 -20.763 13.843 1.00 57.97 206 LEU A O 1
ATOM 1540 N N . GLY A 1 207 ? -32.753 -22.387 12.648 1.00 54.28 207 GLY A N 1
ATOM 1541 C CA . GLY A 1 207 ? -33.819 -22.494 11.645 1.00 54.28 207 GLY A CA 1
ATOM 1542 C C . GLY A 1 207 ? -34.229 -21.169 10.989 1.00 54.28 207 GLY A C 1
ATOM 1543 O O . GLY A 1 207 ? -35.397 -20.785 11.067 1.00 54.28 207 GLY A O 1
ATOM 1544 N N . GLN A 1 208 ? -33.290 -20.492 10.320 1.00 47.28 208 GLN A N 1
ATOM 1545 C CA . GLN A 1 208 ? -33.594 -19.463 9.314 1.00 47.28 208 GLN A CA 1
ATOM 1546 C C . GLN A 1 208 ? -32.849 -19.722 8.010 1.00 47.28 208 GLN A C 1
ATOM 1548 O O . GLN A 1 208 ? -31.613 -19.923 8.071 1.00 47.28 208 GLN A O 1
#

Foldseek 3Di:
DDDACLPVDVQLVVLLVVLLVVLVVCCVVQVALQLDSNLLSVLLSLQLQAVVLVVLLPVLLVVLLVVLVVCCVVPVDDDPVSLVVLQVVLVVSLVVVVVVCVVVVHDDPADPVSSNSSSNSSSSSSVSLNPGDPVCSVLSVLQSQLSSLSSNVSSVVVHQGPPRHDPNPPDVVVVVVNVVSNVSNVVSVVVSVVVCVVVVVVVVVVPD

pLDDT: mean 77.79, std 14.17, range [34.69, 96.88]